Protein AF-A0A961AKY0-F1 (afdb_monomer_lite)

Structure (mmCIF, N/CA/C/O backbone):
data_AF-A0A961AKY0-F1
#
_entry.id   AF-A0A961AKY0-F1
#
loop_
_atom_site.group_PDB
_atom_site.id
_atom_site.type_symbol
_atom_site.label_atom_id
_atom_site.label_alt_id
_atom_site.label_comp_id
_atom_site.label_asym_id
_atom_site.label_entity_id
_atom_site.label_seq_id
_atom_site.pdbx_PDB_ins_code
_atom_site.Cartn_x
_atom_site.Cartn_y
_atom_site.Cartn_z
_atom_site.occupancy
_atom_site.B_iso_or_equiv
_atom_site.auth_seq_id
_atom_site.auth_comp_id
_atom_site.auth_asym_id
_atom_site.auth_atom_id
_atom_site.pdbx_PDB_model_num
ATOM 1 N N . MET A 1 1 ? -3.900 -14.232 -7.580 1.00 40.88 1 MET A N 1
ATOM 2 C CA . MET A 1 1 ? -2.605 -14.615 -6.979 1.00 40.88 1 MET A CA 1
ATOM 3 C C . MET A 1 1 ? -2.708 -14.449 -5.475 1.00 40.88 1 MET A C 1
ATOM 5 O O . MET A 1 1 ? -3.099 -13.383 -5.027 1.00 40.88 1 MET A O 1
ATOM 9 N N . SER A 1 2 ? -2.444 -15.502 -4.705 1.00 33.69 2 SER A N 1
ATOM 10 C CA . SER A 1 2 ? -2.341 -15.431 -3.243 1.00 33.69 2 SER A CA 1
ATOM 11 C C . SER A 1 2 ? -0.897 -15.754 -2.894 1.00 33.69 2 SER A C 1
ATOM 13 O O . SER A 1 2 ? -0.518 -16.920 -2.935 1.00 33.69 2 SER A O 1
ATOM 15 N N . PHE A 1 3 ? -0.094 -14.743 -2.574 1.00 40.88 3 PHE A N 1
ATOM 16 C CA . PHE A 1 3 ? 1.253 -14.949 -2.049 1.00 40.88 3 PHE A CA 1
ATOM 17 C C . PHE A 1 3 ? 1.109 -15.425 -0.592 1.00 40.88 3 PHE A C 1
ATOM 19 O O . PHE A 1 3 ? 0.800 -14.634 0.296 1.00 40.88 3 PHE A O 1
ATOM 26 N N . SER A 1 4 ? 1.184 -16.739 -0.341 1.00 35.56 4 SER A N 1
ATOM 27 C CA . SER A 1 4 ? 1.001 -17.291 1.009 1.00 35.56 4 SER A CA 1
ATOM 28 C C . SER A 1 4 ? 2.303 -17.324 1.812 1.00 35.56 4 SER A C 1
ATOM 30 O O . SER A 1 4 ? 3.326 -17.782 1.317 1.00 35.56 4 SER A O 1
ATOM 32 N N . LYS A 1 5 ? 2.188 -16.882 3.071 1.00 42.69 5 LYS A N 1
ATOM 33 C CA . LYS A 1 5 ? 2.998 -17.142 4.279 1.00 42.69 5 LYS A CA 1
ATOM 34 C C . LYS A 1 5 ? 4.361 -17.833 4.099 1.00 42.69 5 LYS A C 1
ATOM 36 O O . LYS A 1 5 ? 4.423 -19.047 3.988 1.00 42.69 5 LYS A O 1
ATOM 41 N N . SER A 1 6 ? 5.433 -17.051 4.252 1.00 41.69 6 SER A N 1
ATOM 42 C CA . SER A 1 6 ? 6.365 -17.108 5.402 1.00 41.69 6 SER A CA 1
ATOM 43 C C . SER A 1 6 ? 7.638 -16.307 5.092 1.00 41.69 6 SER A C 1
ATOM 45 O O . SER A 1 6 ? 8.244 -16.476 4.034 1.00 41.69 6 SER A O 1
ATOM 47 N N . GLY A 1 7 ? 8.039 -15.407 5.995 1.00 38.47 7 GLY A N 1
ATOM 48 C CA . GLY A 1 7 ? 9.426 -14.932 6.089 1.00 38.47 7 GLY A CA 1
ATOM 49 C C . GLY A 1 7 ? 9.777 -13.534 5.566 1.00 38.47 7 GLY A C 1
ATOM 50 O O . GLY A 1 7 ? 10.957 -13.219 5.570 1.00 38.47 7 GLY A O 1
ATOM 51 N N . VAL A 1 8 ? 8.834 -12.679 5.133 1.00 47.38 8 VAL A N 1
ATOM 52 C CA . VAL A 1 8 ? 9.185 -11.239 5.078 1.00 47.38 8 VAL A CA 1
ATOM 53 C C . VAL A 1 8 ? 9.103 -10.736 6.513 1.00 47.38 8 VAL A C 1
ATOM 55 O O . VAL A 1 8 ? 8.087 -10.981 7.165 1.00 47.38 8 VAL A O 1
ATOM 58 N N . ALA A 1 9 ? 10.159 -10.100 7.025 1.00 45.56 9 ALA A N 1
ATOM 59 C CA . ALA A 1 9 ? 10.096 -9.411 8.308 1.00 45.56 9 ALA A CA 1
ATOM 60 C C . ALA A 1 9 ? 8.884 -8.470 8.274 1.00 45.56 9 ALA A C 1
ATOM 62 O O . ALA A 1 9 ? 8.819 -7.571 7.436 1.00 45.56 9 ALA A O 1
ATOM 63 N N . VAL A 1 10 ? 7.884 -8.737 9.115 1.00 53.16 10 VAL A N 1
ATOM 64 C CA . VAL A 1 10 ? 6.651 -7.950 9.146 1.00 53.16 10 VAL A CA 1
ATOM 65 C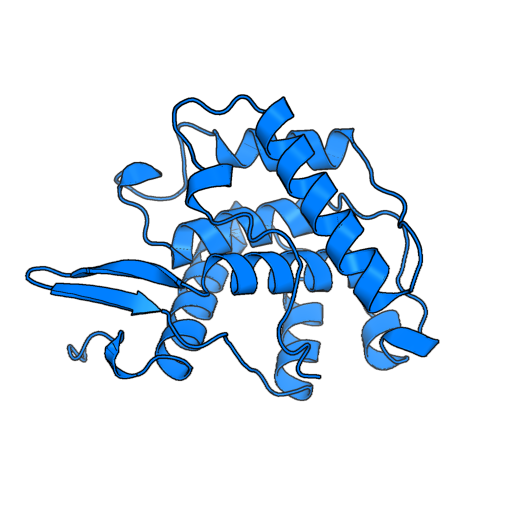 C . VAL A 1 10 ? 7.016 -6.574 9.686 1.00 53.16 10 VAL A C 1
ATOM 67 O O . VAL A 1 10 ? 7.126 -6.372 10.894 1.00 53.16 10 VAL A O 1
ATOM 70 N N . VAL A 1 11 ? 7.235 -5.617 8.790 1.00 58.97 11 VAL A N 1
ATOM 71 C CA . VAL A 1 11 ? 7.277 -4.205 9.158 1.00 58.97 11 VAL A CA 1
ATOM 72 C C . VAL A 1 11 ? 5.828 -3.805 9.431 1.00 58.97 11 VAL A C 1
ATOM 74 O O . VAL A 1 11 ? 5.092 -3.441 8.522 1.00 58.97 11 VAL A O 1
ATOM 77 N N . GLY A 1 12 ? 5.365 -3.960 10.673 1.00 62.62 12 GLY A N 1
ATOM 78 C CA . GLY A 1 12 ? 4.022 -3.519 11.065 1.00 62.62 12 GLY A CA 1
ATOM 79 C C . GLY A 1 12 ? 3.895 -1.990 11.011 1.00 62.62 12 GLY A C 1
ATOM 80 O O . GLY A 1 12 ? 4.898 -1.284 11.112 1.00 62.62 12 GLY A O 1
ATOM 81 N N . PHE A 1 13 ? 2.674 -1.442 10.926 1.00 60.94 13 PHE A N 1
ATOM 82 C CA . PHE A 1 13 ? 2.471 0.024 10.930 1.00 60.94 13 PHE A CA 1
ATOM 83 C C . PHE A 1 13 ? 3.089 0.726 12.142 1.00 60.94 13 PHE A C 1
ATOM 85 O O . PHE A 1 13 ? 3.523 1.870 12.028 1.00 60.94 13 PHE A O 1
ATOM 92 N N . ASN A 1 14 ? 3.171 0.034 13.280 1.00 59.16 14 ASN A N 1
ATOM 93 C CA . ASN A 1 14 ? 3.816 0.547 14.489 1.00 59.16 14 ASN A CA 1
ATOM 94 C C . ASN A 1 14 ? 5.307 0.855 14.278 1.00 59.16 14 ASN A C 1
ATOM 96 O O . ASN A 1 14 ? 5.866 1.655 15.015 1.00 59.16 14 ASN A O 1
ATOM 100 N N . VAL A 1 15 ? 5.942 0.249 13.271 1.00 62.50 15 VAL A N 1
ATOM 101 C CA . VAL A 1 15 ? 7.335 0.512 12.897 1.00 62.50 15 VAL A CA 1
ATOM 102 C C . VAL A 1 15 ? 7.452 1.765 12.021 1.00 62.50 15 VAL A C 1
ATOM 104 O O . VAL A 1 15 ? 8.418 2.504 12.164 1.00 62.50 15 VAL A O 1
ATOM 107 N N . LEU A 1 16 ? 6.471 2.033 11.149 1.00 69.19 16 LEU A N 1
ATOM 108 C CA . LEU A 1 16 ? 6.499 3.172 10.217 1.00 69.19 16 LEU A CA 1
ATOM 109 C C . LEU A 1 16 ? 5.992 4.486 10.828 1.00 69.19 16 LEU A C 1
ATOM 111 O O . LEU A 1 16 ? 6.463 5.560 10.461 1.00 69.19 16 LEU A O 1
ATOM 115 N N . TYR A 1 17 ? 5.040 4.406 11.757 1.00 72.94 17 TYR A N 1
ATOM 116 C CA . TYR A 1 17 ? 4.427 5.563 12.421 1.00 72.94 17 TYR A CA 1
ATOM 117 C C . TYR A 1 17 ? 4.882 5.717 13.880 1.00 72.94 17 TYR A C 1
ATOM 119 O O . TYR A 1 17 ? 4.155 6.268 14.703 1.00 72.94 17 TYR A O 1
ATOM 127 N N . ASN A 1 18 ? 6.063 5.201 14.227 1.00 68.38 18 ASN A N 1
ATOM 128 C CA . ASN A 1 18 ? 6.615 5.369 15.568 1.00 68.38 18 ASN A CA 1
ATOM 129 C C . ASN A 1 18 ? 6.984 6.843 15.808 1.00 68.38 18 ASN A C 1
ATOM 131 O O . ASN A 1 18 ? 7.771 7.410 15.050 1.00 68.38 18 ASN A O 1
ATOM 135 N N . SER A 1 19 ? 6.477 7.433 16.892 1.00 58.75 19 SER A N 1
ATOM 136 C CA . SER A 1 19 ? 6.736 8.820 17.306 1.00 58.75 19 SER A CA 1
ATOM 137 C C . SER A 1 19 ? 8.213 9.129 17.598 1.00 58.75 19 SER A C 1
ATOM 139 O O . SER A 1 19 ? 8.594 10.296 17.620 1.00 58.75 19 SER A O 1
ATOM 141 N N . GLY A 1 20 ? 9.056 8.105 17.784 1.00 60.19 20 GLY A N 1
ATOM 142 C CA . GLY A 1 20 ? 10.514 8.239 17.921 1.00 60.19 20 GLY A CA 1
ATOM 143 C C . GLY A 1 20 ? 11.332 7.876 16.673 1.00 60.19 20 GLY A C 1
ATOM 144 O O . GLY A 1 20 ? 12.562 7.910 16.728 1.00 60.19 20 GLY A O 1
ATOM 145 N N . GLY A 1 21 ? 10.696 7.478 15.567 1.00 65.12 21 GLY A N 1
ATOM 146 C CA . GLY A 1 21 ? 11.400 7.108 14.337 1.00 65.12 21 GLY A CA 1
ATOM 147 C C . GLY A 1 21 ? 11.907 8.338 13.584 1.00 65.12 21 GLY A C 1
ATOM 148 O O . GLY A 1 21 ? 11.180 9.314 13.439 1.00 65.12 21 GLY A O 1
ATOM 149 N N . ASN A 1 22 ? 13.130 8.301 13.048 1.00 82.31 22 ASN A N 1
ATOM 150 C CA . ASN A 1 22 ? 13.594 9.317 12.097 1.00 82.31 22 ASN A CA 1
ATOM 151 C C . ASN A 1 22 ? 13.298 8.882 10.648 1.00 82.31 22 ASN A C 1
ATOM 153 O O . ASN A 1 22 ? 13.115 7.694 10.366 1.00 82.31 22 ASN A O 1
ATOM 157 N N . VAL A 1 23 ? 13.244 9.849 9.728 1.00 89.00 23 VAL A N 1
ATOM 158 C CA . VAL A 1 23 ? 12.933 9.616 8.305 1.00 89.00 23 VAL A CA 1
ATOM 159 C C . VAL A 1 23 ? 13.806 8.509 7.702 1.00 89.00 23 VAL A C 1
ATOM 161 O O . VAL A 1 23 ? 13.307 7.659 6.969 1.00 89.00 23 VAL A O 1
ATOM 164 N N . TYR A 1 24 ? 15.092 8.464 8.057 1.00 89.25 24 TYR A N 1
ATOM 165 C CA . TYR A 1 24 ? 16.038 7.471 7.546 1.00 89.25 24 TYR A CA 1
ATOM 166 C C . TYR A 1 24 ? 15.718 6.045 8.001 1.00 89.25 24 TYR A C 1
ATOM 168 O O . TYR A 1 24 ? 15.814 5.116 7.202 1.00 89.25 24 TYR A O 1
ATOM 176 N N . GLN A 1 25 ? 15.286 5.858 9.250 1.00 87.75 25 GLN A N 1
ATOM 177 C CA . GLN A 1 25 ? 14.862 4.554 9.755 1.00 87.75 25 GLN A CA 1
ATOM 178 C C . GLN A 1 25 ? 13.606 4.073 9.025 1.00 87.75 25 GLN A C 1
ATOM 180 O O . GLN A 1 25 ? 13.530 2.909 8.634 1.00 87.75 25 GLN A O 1
ATOM 185 N N . ASN A 1 26 ? 12.644 4.969 8.793 1.00 88.44 26 ASN A N 1
ATOM 186 C CA . ASN A 1 26 ? 11.449 4.653 8.016 1.00 88.44 26 ASN A CA 1
ATOM 187 C C . ASN A 1 26 ? 11.807 4.277 6.573 1.00 88.44 26 ASN A C 1
ATOM 189 O O . ASN A 1 26 ? 11.367 3.232 6.099 1.00 88.44 26 ASN A O 1
ATOM 193 N N . ALA A 1 27 ? 12.651 5.064 5.902 1.00 92.00 27 ALA A N 1
ATOM 194 C CA . ALA A 1 27 ? 13.120 4.755 4.553 1.00 92.00 27 ALA A CA 1
ATOM 195 C C . ALA A 1 27 ? 13.841 3.395 4.499 1.00 92.00 27 ALA A C 1
ATOM 197 O O . ALA A 1 27 ? 13.539 2.577 3.633 1.00 92.00 27 ALA A O 1
ATOM 198 N N . ALA A 1 28 ? 14.719 3.102 5.464 1.00 90.31 28 ALA A N 1
ATOM 199 C CA . ALA A 1 28 ? 15.410 1.816 5.558 1.00 90.31 28 ALA A CA 1
ATOM 200 C C . ALA A 1 28 ? 14.435 0.643 5.750 1.00 90.31 28 ALA A C 1
ATOM 202 O O . ALA A 1 28 ? 14.544 -0.368 5.058 1.00 90.31 28 ALA A O 1
ATOM 203 N N . ASN A 1 29 ? 13.443 0.783 6.634 1.00 89.94 29 ASN A N 1
ATOM 204 C CA . ASN A 1 29 ? 12.418 -0.242 6.849 1.00 89.94 29 ASN A CA 1
ATOM 205 C C . ASN A 1 29 ? 11.607 -0.505 5.573 1.00 89.94 29 ASN A C 1
ATOM 207 O O . ASN A 1 29 ? 11.319 -1.659 5.248 1.00 89.94 29 ASN A O 1
ATOM 211 N N . ILE A 1 30 ? 11.274 0.553 4.825 1.00 92.94 30 ILE A N 1
ATOM 212 C CA . ILE A 1 30 ? 10.566 0.411 3.552 1.00 92.94 30 ILE A CA 1
ATOM 213 C C . ILE A 1 30 ? 11.464 -0.280 2.514 1.00 92.94 30 ILE A C 1
ATOM 215 O O . ILE A 1 30 ? 11.007 -1.206 1.848 1.00 92.94 30 ILE A O 1
ATOM 219 N N . ALA A 1 31 ? 12.746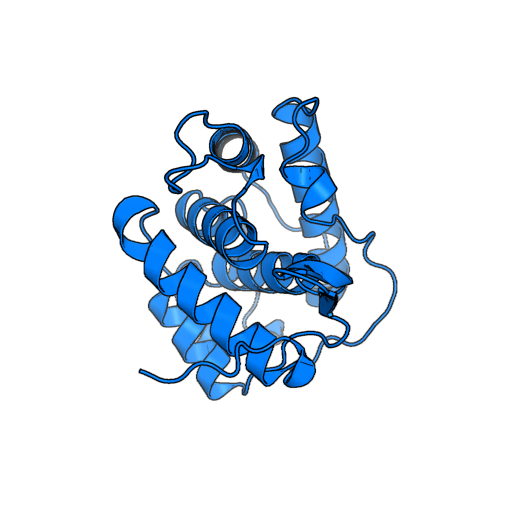 0.087 2.414 1.00 93.00 31 ALA A N 1
ATOM 220 C CA . ALA A 1 31 ? 13.700 -0.560 1.507 1.00 93.00 31 ALA A CA 1
ATOM 221 C C . ALA A 1 31 ? 13.883 -2.058 1.810 1.00 93.00 31 ALA A C 1
ATOM 223 O O . ALA A 1 31 ? 13.911 -2.875 0.890 1.00 93.00 31 ALA A O 1
ATOM 224 N N . VAL A 1 32 ? 13.959 -2.434 3.092 1.00 91.19 32 VAL A N 1
ATOM 225 C CA . VAL A 1 32 ? 14.032 -3.842 3.520 1.00 91.19 32 VAL A CA 1
ATOM 226 C C . VAL A 1 32 ? 12.797 -4.613 3.058 1.00 91.19 32 VAL A C 1
ATOM 228 O O . VAL A 1 32 ? 12.933 -5.713 2.522 1.00 91.19 32 VAL A O 1
ATOM 231 N N . TYR A 1 33 ? 11.604 -4.029 3.206 1.00 92.62 33 TYR A N 1
ATOM 232 C CA . TYR A 1 33 ? 10.375 -4.643 2.707 1.00 92.62 33 TYR A CA 1
ATOM 233 C C . TYR A 1 33 ? 10.393 -4.803 1.184 1.00 92.62 33 TYR A C 1
ATOM 235 O O . TYR A 1 33 ? 10.104 -5.890 0.685 1.00 92.62 33 TYR A O 1
ATOM 243 N N . ILE A 1 34 ? 10.753 -3.742 0.447 1.00 94.00 34 ILE A N 1
ATOM 244 C CA . ILE A 1 34 ? 10.832 -3.769 -1.020 1.00 94.00 34 ILE A CA 1
ATOM 245 C C . ILE A 1 34 ? 11.764 -4.895 -1.469 1.00 94.00 34 ILE A C 1
ATOM 247 O O . ILE A 1 34 ? 11.362 -5.717 -2.286 1.00 94.00 34 ILE A O 1
ATOM 251 N N . ASN A 1 35 ? 12.969 -4.986 -0.907 1.00 91.94 35 ASN A N 1
ATOM 252 C CA . ASN A 1 35 ? 13.927 -6.027 -1.278 1.00 91.94 35 ASN A CA 1
ATOM 253 C C . ASN A 1 35 ? 13.386 -7.434 -0.999 1.00 91.94 35 ASN A C 1
ATOM 255 O O . ASN A 1 35 ? 13.445 -8.296 -1.872 1.00 91.94 35 ASN A O 1
ATOM 259 N N . ALA A 1 36 ? 12.798 -7.655 0.179 1.00 91.19 36 ALA A N 1
ATOM 260 C CA . ALA A 1 36 ? 12.244 -8.955 0.544 1.00 91.19 36 ALA A CA 1
ATOM 261 C C . ALA A 1 36 ? 11.039 -9.357 -0.327 1.00 91.19 36 ALA A C 1
ATOM 263 O O . ALA A 1 36 ? 10.848 -10.539 -0.618 1.00 91.19 36 ALA A O 1
ATOM 264 N N . PHE A 1 37 ? 10.211 -8.396 -0.745 1.00 92.56 37 PHE A N 1
ATOM 265 C CA . PHE A 1 37 ? 9.096 -8.669 -1.650 1.00 92.56 37 PHE A CA 1
ATOM 266 C C . PHE A 1 37 ? 9.572 -8.876 -3.095 1.00 92.56 37 PHE A C 1
ATOM 268 O O . PHE A 1 37 ? 9.109 -9.800 -3.761 1.00 92.56 37 PHE A O 1
ATOM 275 N N . ALA A 1 38 ? 10.551 -8.094 -3.556 1.00 93.00 38 ALA A N 1
ATOM 276 C CA . ALA A 1 38 ? 11.173 -8.243 -4.870 1.00 93.00 38 ALA A CA 1
ATOM 277 C C . ALA A 1 38 ? 11.853 -9.607 -5.040 1.00 93.00 38 ALA A C 1
ATOM 279 O O . ALA A 1 38 ? 11.618 -10.286 -6.037 1.00 93.00 38 ALA A O 1
ATOM 280 N N . GLU A 1 39 ? 12.615 -10.061 -4.044 1.00 91.69 39 GLU A N 1
ATOM 281 C CA . GLU A 1 39 ? 13.249 -11.383 -4.059 1.00 91.69 39 GLU A CA 1
ATOM 282 C C . GLU A 1 39 ? 12.213 -12.504 -4.231 1.00 91.69 39 GLU A C 1
ATOM 284 O O . GLU A 1 39 ? 12.420 -13.439 -5.000 1.00 91.69 39 GLU A O 1
ATOM 289 N N . LYS A 1 40 ? 11.046 -12.378 -3.591 1.00 90.56 40 LYS A N 1
ATOM 290 C CA . LYS A 1 40 ? 9.952 -13.351 -3.724 1.00 90.56 40 LYS A CA 1
ATOM 291 C C . LYS A 1 40 ? 9.217 -13.265 -5.055 1.00 90.56 40 LYS A C 1
ATOM 293 O O . LYS A 1 40 ? 8.720 -14.282 -5.534 1.00 90.56 40 LYS A O 1
ATOM 298 N N . LEU A 1 41 ? 9.086 -12.062 -5.607 1.00 90.88 41 LEU A N 1
ATOM 299 C CA . LEU A 1 41 ? 8.287 -11.816 -6.801 1.00 90.88 41 LEU A CA 1
ATOM 300 C C . LEU A 1 41 ? 9.071 -12.079 -8.090 1.00 90.88 41 LEU A C 1
ATOM 302 O O . LEU A 1 41 ? 8.551 -12.727 -8.994 1.00 90.88 41 LEU A O 1
ATOM 306 N N . VAL A 1 42 ? 10.303 -11.571 -8.178 1.00 92.31 42 VAL A N 1
ATOM 307 C CA . VAL A 1 42 ? 11.130 -11.609 -9.397 1.00 92.31 42 VAL A CA 1
ATOM 308 C C . VAL A 1 42 ? 12.462 -12.342 -9.216 1.00 92.31 42 VAL A C 1
ATOM 310 O O . VAL A 1 42 ? 13.155 -12.571 -10.202 1.00 92.31 42 VAL A O 1
ATOM 313 N N . GLY A 1 43 ? 12.829 -12.741 -7.993 1.00 91.31 43 GLY A N 1
ATOM 314 C CA . GLY A 1 43 ? 14.072 -13.480 -7.737 1.00 91.31 43 GLY A CA 1
ATOM 315 C C . GLY A 1 43 ? 15.343 -12.627 -7.772 1.00 91.31 43 GLY A C 1
ATOM 316 O O . GLY A 1 43 ? 16.444 -13.171 -7.753 1.00 91.31 43 GLY A O 1
ATOM 317 N N . SER A 1 44 ? 15.216 -11.301 -7.833 1.00 88.94 44 SER A N 1
ATOM 318 C CA . SER A 1 44 ? 16.345 -10.371 -7.863 1.00 88.94 44 SER A CA 1
ATOM 319 C C . SER A 1 44 ? 15.997 -9.041 -7.187 1.00 88.94 44 SER A C 1
ATOM 321 O O . SER A 1 44 ? 14.820 -8.678 -7.116 1.00 88.94 44 SER A O 1
ATOM 323 N N . PRO A 1 45 ? 17.001 -8.270 -6.731 1.00 88.38 45 PRO A N 1
ATOM 324 C CA . PRO A 1 45 ? 16.786 -6.890 -6.311 1.00 88.38 45 PRO A CA 1
ATOM 325 C C . PRO A 1 45 ? 16.193 -6.045 -7.444 1.00 88.38 45 PRO A C 1
ATOM 327 O O . PRO A 1 45 ? 16.470 -6.285 -8.621 1.00 88.38 45 PRO A O 1
ATOM 330 N N . ILE A 1 46 ? 15.408 -5.036 -7.075 1.00 93.19 46 ILE A N 1
ATOM 331 C CA . ILE A 1 46 ? 14.866 -4.031 -7.998 1.00 93.19 46 ILE A CA 1
ATOM 332 C C . ILE A 1 46 ? 15.526 -2.679 -7.742 1.00 93.19 46 ILE A C 1
ATOM 334 O O . ILE A 1 46 ? 15.997 -2.402 -6.638 1.00 93.19 46 ILE A O 1
ATOM 338 N N . GLN A 1 47 ? 15.552 -1.822 -8.758 1.00 95.44 47 GLN A N 1
ATOM 339 C CA . GLN A 1 47 ? 16.095 -0.478 -8.627 1.00 95.44 47 GLN A CA 1
ATOM 340 C C . GLN A 1 47 ? 15.101 0.436 -7.901 1.00 95.44 47 GLN A C 1
ATOM 342 O O . GLN A 1 47 ? 13.927 0.526 -8.277 1.00 95.44 47 GLN A O 1
ATOM 347 N N . ILE A 1 48 ? 15.602 1.135 -6.883 1.00 96.12 48 ILE A N 1
ATOM 348 C CA . ILE A 1 48 ? 14.838 2.049 -6.033 1.00 96.12 48 ILE A CA 1
ATOM 349 C C . ILE A 1 48 ? 15.403 3.467 -6.173 1.00 96.12 48 ILE A C 1
ATOM 351 O O . ILE A 1 48 ? 16.620 3.653 -6.192 1.00 96.12 48 ILE A O 1
ATOM 355 N N . ASP A 1 49 ? 14.518 4.456 -6.236 1.00 97.44 49 ASP A N 1
ATOM 356 C CA . ASP A 1 49 ? 14.817 5.874 -6.058 1.00 97.44 49 ASP A CA 1
ATOM 357 C C . ASP A 1 49 ? 14.821 6.202 -4.555 1.00 97.44 49 ASP A C 1
ATOM 359 O O . ASP A 1 49 ? 13.784 6.182 -3.883 1.00 97.44 49 ASP A O 1
ATOM 363 N N . LEU A 1 50 ? 16.009 6.472 -4.009 1.00 95.06 50 LEU A N 1
ATOM 364 C CA . LEU A 1 50 ? 16.189 6.764 -2.586 1.00 95.06 50 LEU A CA 1
ATOM 365 C C . LEU A 1 50 ? 15.620 8.130 -2.182 1.00 95.06 50 LEU A C 1
ATOM 367 O O . LEU A 1 50 ? 15.174 8.280 -1.039 1.00 95.06 50 LEU A O 1
ATOM 371 N N . ASP A 1 51 ? 15.587 9.101 -3.093 1.00 96.62 51 ASP A N 1
ATOM 372 C CA . ASP A 1 51 ? 15.028 10.425 -2.820 1.00 96.62 51 ASP A CA 1
ATOM 373 C C . ASP A 1 51 ? 13.504 10.330 -2.745 1.00 96.62 51 ASP A C 1
ATOM 375 O O . ASP A 1 51 ? 12.892 10.826 -1.794 1.00 96.62 51 ASP A O 1
ATOM 379 N N . ALA A 1 52 ? 12.883 9.611 -3.684 1.00 97.12 52 ALA A N 1
ATOM 380 C CA . ALA A 1 52 ? 11.458 9.296 -3.631 1.00 97.12 52 ALA A CA 1
ATOM 381 C C . ALA A 1 52 ? 11.099 8.506 -2.364 1.00 97.12 52 ALA A C 1
ATOM 383 O O . ALA A 1 52 ? 10.111 8.813 -1.697 1.00 97.12 52 ALA A O 1
ATOM 384 N N . LEU A 1 53 ? 11.915 7.521 -1.979 1.00 95.00 53 LEU A N 1
ATOM 385 C CA . LEU A 1 53 ? 11.691 6.744 -0.759 1.00 95.00 53 LEU A CA 1
ATOM 386 C C . LEU A 1 53 ? 11.777 7.610 0.508 1.00 95.00 53 LEU A C 1
ATOM 388 O O . LEU A 1 53 ? 10.976 7.455 1.432 1.00 95.00 53 LEU A O 1
ATOM 392 N N . THR A 1 54 ? 12.719 8.552 0.535 1.00 93.81 54 THR A N 1
ATOM 393 C CA . THR A 1 54 ? 12.875 9.524 1.624 1.00 93.81 54 THR A CA 1
ATOM 394 C C . THR A 1 54 ? 11.682 10.479 1.689 1.00 93.81 54 THR A C 1
ATOM 396 O O . THR A 1 54 ? 11.222 10.808 2.785 1.00 93.81 54 THR A O 1
ATOM 399 N N . GLN A 1 55 ? 11.119 10.875 0.542 1.00 94.25 55 GLN A N 1
ATOM 400 C CA . GLN A 1 55 ? 9.878 11.654 0.491 1.00 94.25 55 GLN A CA 1
ATOM 401 C C . GLN A 1 55 ? 8.694 10.871 1.065 1.00 94.25 55 GLN A C 1
ATOM 403 O O . GLN A 1 55 ? 7.970 11.414 1.902 1.00 94.25 55 GLN A O 1
ATOM 408 N N . VAL A 1 56 ? 8.541 9.589 0.703 1.00 94.75 56 VAL A N 1
ATOM 409 C CA . VAL A 1 56 ? 7.522 8.713 1.309 1.00 94.75 56 VAL A CA 1
ATOM 410 C C . VAL A 1 56 ? 7.699 8.688 2.821 1.00 94.75 56 VAL A C 1
ATOM 412 O O . VAL A 1 56 ? 6.757 8.986 3.546 1.00 94.75 56 VAL A O 1
ATOM 415 N N . ALA A 1 57 ? 8.907 8.393 3.307 1.00 92.62 57 ALA A N 1
ATOM 416 C CA . ALA A 1 57 ? 9.195 8.313 4.736 1.00 92.62 57 ALA A CA 1
ATOM 417 C C . ALA A 1 57 ? 8.923 9.633 5.479 1.00 92.62 57 ALA A C 1
ATOM 419 O O . ALA A 1 57 ? 8.383 9.608 6.586 1.00 92.62 57 ALA A O 1
ATOM 420 N N . SER A 1 58 ? 9.244 10.771 4.859 1.00 89.94 58 SER A N 1
ATOM 421 C CA . SER A 1 58 ? 8.975 12.108 5.403 1.00 89.94 58 SER A CA 1
ATOM 422 C C . SER A 1 58 ? 7.474 12.377 5.519 1.00 89.94 58 SER A C 1
ATOM 424 O O . SER A 1 58 ? 7.016 12.896 6.535 1.00 89.94 58 SER A O 1
ATOM 426 N N . ALA A 1 59 ? 6.688 11.961 4.524 1.00 89.00 59 ALA A N 1
ATOM 427 C CA . ALA A 1 59 ? 5.237 12.115 4.536 1.00 89.00 59 ALA A CA 1
ATOM 428 C C . ALA A 1 59 ? 4.544 11.310 5.653 1.00 89.00 59 ALA A C 1
ATOM 430 O O . ALA A 1 59 ? 3.465 11.681 6.112 1.00 89.00 59 ALA A O 1
ATOM 431 N N . LEU A 1 60 ? 5.160 10.226 6.140 1.00 86.12 60 LEU A N 1
ATOM 432 C CA . LEU A 1 60 ? 4.621 9.456 7.272 1.00 86.12 60 LEU A CA 1
ATOM 433 C C . LEU A 1 60 ? 4.821 10.162 8.624 1.00 86.12 60 LEU A C 1
ATOM 435 O O . LEU A 1 60 ? 4.156 9.796 9.590 1.00 86.12 60 LEU A O 1
ATOM 439 N N . GLN A 1 61 ? 5.716 11.153 8.692 1.00 80.12 61 GLN A N 1
ATOM 440 C CA . GLN A 1 61 ? 6.056 11.904 9.910 1.00 80.12 61 GLN A CA 1
ATOM 441 C C . GLN A 1 61 ? 5.418 13.297 9.961 1.00 80.12 61 GLN A C 1
ATOM 443 O O . GLN A 1 61 ? 5.692 14.076 10.873 1.00 80.12 61 GLN A O 1
ATOM 448 N N . GLN A 1 62 ? 4.589 13.629 8.974 1.00 72.38 62 GLN A N 1
ATOM 449 C CA . GLN A 1 62 ? 3.963 14.936 8.873 1.00 72.38 62 GLN A CA 1
ATOM 450 C C . GLN A 1 62 ? 3.036 15.214 10.074 1.00 72.38 62 GLN A C 1
ATOM 452 O O . GLN A 1 62 ? 2.184 14.377 10.397 1.00 72.38 62 GLN A O 1
ATOM 457 N N . PRO A 1 63 ? 3.174 16.379 10.744 1.00 66.44 63 PRO A N 1
ATOM 458 C CA . PRO A 1 63 ? 2.321 16.746 11.877 1.00 66.44 63 PRO A CA 1
ATOM 459 C C . PRO A 1 63 ? 0.855 16.937 11.456 1.00 66.44 63 PRO A C 1
ATOM 461 O O . PRO A 1 63 ? -0.048 16.808 12.279 1.00 66.44 63 PRO A O 1
ATOM 464 N N . ASP A 1 64 ? 0.617 17.203 10.173 1.00 71.19 64 ASP A N 1
ATOM 465 C CA . ASP A 1 64 ? -0.677 17.393 9.526 1.00 71.19 64 ASP A CA 1
ATOM 466 C C . ASP A 1 64 ? -1.224 16.106 8.889 1.00 71.19 64 ASP A C 1
ATOM 468 O O . ASP A 1 64 ? -1.900 16.153 7.859 1.00 71.19 64 ASP A O 1
ATOM 472 N N . PHE A 1 65 ? -0.974 14.945 9.514 1.00 81.69 65 PHE A N 1
ATOM 473 C CA . PHE A 1 65 ? -1.610 13.687 9.114 1.00 81.69 65 PHE A CA 1
ATOM 474 C C . PHE A 1 65 ? -3.112 13.927 8.859 1.00 81.69 65 PHE A C 1
ATOM 476 O O . PHE A 1 65 ? -3.756 14.547 9.709 1.00 81.69 65 PHE A O 1
ATOM 483 N N . PRO A 1 66 ? -3.691 13.450 7.735 1.00 79.25 66 PRO A N 1
ATOM 484 C CA . PRO A 1 66 ? -5.032 13.830 7.267 1.00 79.25 66 PRO A CA 1
ATOM 485 C C . PRO A 1 66 ? -6.174 13.196 8.091 1.00 79.25 66 PRO A C 1
ATOM 487 O O . PRO A 1 66 ? -7.085 12.541 7.581 1.00 79.25 66 PRO A O 1
ATOM 490 N N . HIS A 1 67 ? -6.136 13.393 9.404 1.00 79.00 67 HIS A N 1
ATOM 491 C CA . HIS A 1 67 ? -7.086 12.948 10.402 1.00 79.00 67 HIS A CA 1
ATOM 492 C C . HIS A 1 67 ? -7.172 14.003 11.504 1.00 79.00 67 HIS A C 1
ATOM 494 O O . HIS A 1 67 ? -6.148 14.466 11.994 1.00 79.00 67 HIS A O 1
ATOM 500 N N . ILE A 1 68 ? -8.391 14.353 11.924 1.00 77.06 68 ILE A N 1
ATOM 501 C CA . ILE A 1 68 ? -8.637 15.444 12.884 1.00 77.06 68 ILE A CA 1
ATOM 502 C C . ILE A 1 68 ? -7.897 15.266 14.220 1.00 77.06 68 ILE A C 1
ATOM 504 O O . ILE A 1 68 ? -7.531 16.243 14.860 1.00 77.06 68 ILE A O 1
ATOM 508 N N . ASP A 1 69 ? -7.637 14.019 14.610 1.00 77.50 69 ASP A N 1
ATOM 509 C CA . ASP A 1 69 ? -6.938 13.663 15.844 1.00 77.50 69 ASP A CA 1
ATOM 510 C C . ASP A 1 69 ? -5.459 13.276 15.642 1.00 77.50 69 ASP A C 1
ATOM 512 O O . ASP A 1 69 ? -4.838 12.701 16.539 1.00 77.50 69 ASP A O 1
ATOM 516 N N . GLY A 1 70 ? -4.905 13.522 14.453 1.00 82.25 70 GLY A N 1
ATOM 517 C CA . GLY A 1 70 ? -3.536 13.149 14.104 1.00 82.25 70 GLY A CA 1
ATOM 518 C C . GLY A 1 70 ? -3.320 11.642 13.924 1.00 82.25 70 GLY A C 1
ATOM 519 O O . GLY A 1 70 ? -4.261 10.840 13.900 1.00 82.25 70 GLY A O 1
ATOM 520 N N . VAL A 1 71 ? -2.047 11.264 13.766 1.00 84.69 71 VAL A N 1
ATOM 521 C CA . VAL A 1 71 ? -1.611 9.894 13.448 1.00 84.69 71 VAL A CA 1
ATOM 522 C C . VAL A 1 71 ? -1.868 8.901 14.583 1.00 84.69 71 VAL A C 1
ATOM 524 O O . VAL A 1 71 ? -2.263 7.764 14.321 1.00 84.69 71 VAL A O 1
ATOM 527 N N . ASP A 1 72 ? -1.714 9.310 15.842 1.00 82.44 72 ASP A N 1
ATOM 528 C CA . ASP A 1 72 ? -1.820 8.402 16.990 1.00 82.44 72 ASP A CA 1
ATOM 529 C C . ASP A 1 72 ? -3.229 7.828 17.140 1.00 82.44 72 ASP A C 1
ATOM 531 O O . ASP A 1 72 ? -3.390 6.639 17.420 1.00 82.44 72 ASP A O 1
ATOM 535 N N . LYS A 1 73 ? -4.252 8.643 16.860 1.00 84.25 73 LYS A N 1
ATOM 536 C CA . LYS A 1 73 ? -5.657 8.217 16.893 1.00 84.25 73 LYS A CA 1
ATOM 537 C C . LYS A 1 73 ? -6.195 7.769 15.532 1.00 84.25 73 LYS A C 1
ATOM 539 O O . LYS A 1 73 ? -7.366 7.404 15.425 1.00 84.25 73 LYS A O 1
ATOM 544 N N . ALA A 1 74 ? -5.385 7.813 14.475 1.00 88.94 74 ALA A N 1
ATOM 545 C CA . ALA A 1 74 ? -5.804 7.327 13.169 1.00 88.94 74 ALA A CA 1
ATOM 546 C C . ALA A 1 74 ? -5.947 5.798 13.188 1.00 88.94 74 ALA A C 1
ATOM 548 O O . ALA A 1 74 ? -5.081 5.081 13.695 1.00 88.94 74 ALA A O 1
ATOM 549 N N . SER A 1 75 ? -7.027 5.291 12.588 1.00 91.31 75 SER A N 1
ATOM 550 C CA . SER A 1 75 ? -7.221 3.848 12.435 1.00 91.31 75 SER A CA 1
ATOM 551 C C . SER A 1 75 ? -6.105 3.227 11.579 1.00 91.31 75 SER A C 1
ATOM 553 O O . SER A 1 75 ? -5.541 3.909 10.713 1.00 91.31 75 SER A O 1
ATOM 555 N N . PRO A 1 76 ? -5.813 1.922 11.744 1.00 93.12 76 PRO A N 1
ATOM 556 C CA . PRO A 1 76 ? -4.877 1.211 10.874 1.00 93.12 76 PRO A CA 1
ATOM 557 C C . PRO A 1 76 ? -5.195 1.371 9.381 1.00 93.12 76 PRO A C 1
ATOM 559 O O . PRO A 1 76 ? -4.280 1.483 8.576 1.00 93.12 76 PRO A O 1
ATOM 562 N N . PHE A 1 77 ? -6.476 1.480 9.008 1.00 94.81 77 PHE A N 1
ATOM 563 C CA . PHE A 1 77 ? -6.908 1.699 7.620 1.00 94.81 77 PHE A CA 1
ATOM 564 C C . PHE A 1 77 ? -6.449 3.045 7.059 1.00 94.81 77 PHE A C 1
ATOM 566 O O . PHE A 1 77 ? -5.980 3.120 5.927 1.00 94.81 77 PHE A O 1
ATOM 573 N N . LYS A 1 78 ? -6.532 4.111 7.864 1.00 94.19 78 LYS A N 1
ATOM 574 C CA . LYS A 1 78 ? -6.054 5.444 7.475 1.00 94.19 78 LYS A CA 1
ATOM 575 C C . LYS A 1 78 ? -4.532 5.467 7.373 1.00 94.19 78 LYS A C 1
ATOM 577 O O . LYS A 1 78 ? -3.994 6.045 6.437 1.00 94.19 78 LYS A O 1
ATOM 582 N N . L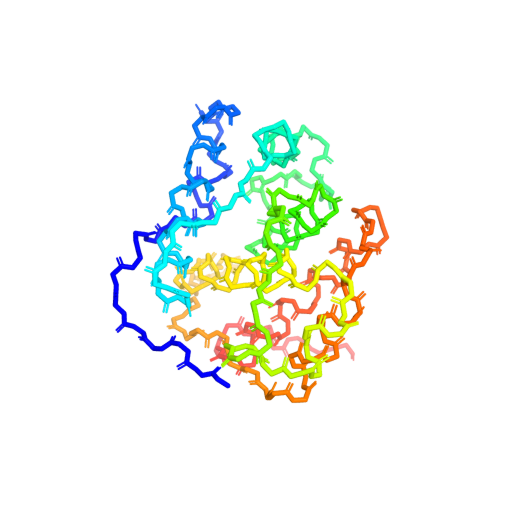YS A 1 79 ? -3.830 4.801 8.292 1.00 93.62 79 LYS A N 1
ATOM 583 C CA . LYS A 1 79 ? -2.367 4.634 8.224 1.00 93.62 79 LYS A CA 1
ATOM 584 C C . LYS A 1 79 ? -1.955 3.879 6.952 1.00 93.62 79 LYS A C 1
ATOM 586 O O . LYS A 1 79 ? -1.097 4.352 6.214 1.00 93.62 79 LYS A O 1
ATOM 591 N N . ALA A 1 80 ? -2.644 2.782 6.635 1.00 94.88 80 ALA A N 1
ATOM 592 C CA . ALA A 1 80 ? -2.457 2.022 5.399 1.00 94.88 80 ALA A CA 1
ATOM 593 C C . ALA A 1 80 ? -2.683 2.863 4.144 1.00 94.88 80 ALA A C 1
ATOM 595 O O . ALA A 1 80 ? -1.847 2.871 3.244 1.00 94.88 80 ALA A O 1
ATOM 596 N N . ALA A 1 81 ? -3.787 3.605 4.108 1.00 96.12 81 ALA A N 1
ATOM 597 C CA . ALA A 1 81 ? -4.134 4.474 2.996 1.00 96.12 81 ALA A CA 1
ATOM 598 C C . ALA A 1 81 ? -3.128 5.603 2.794 1.00 96.12 81 ALA A C 1
ATOM 600 O O . ALA A 1 81 ? -2.731 5.862 1.661 1.00 96.12 81 ALA A O 1
ATOM 601 N N . ASN A 1 82 ? -2.697 6.257 3.875 1.00 95.19 82 ASN A N 1
ATOM 602 C CA . ASN A 1 82 ? -1.711 7.325 3.788 1.00 95.19 82 ASN A CA 1
ATOM 603 C C . ASN A 1 82 ? -0.383 6.795 3.234 1.00 95.19 82 ASN A C 1
ATOM 605 O O . ASN A 1 82 ? 0.130 7.351 2.266 1.00 95.19 82 ASN A O 1
ATOM 609 N N . PHE A 1 83 ? 0.123 5.682 3.779 1.00 95.56 83 PHE A N 1
ATOM 610 C CA . PHE A 1 83 ? 1.313 5.022 3.243 1.00 95.56 83 PHE A CA 1
ATOM 611 C C . PHE A 1 83 ? 1.151 4.673 1.760 1.00 95.56 83 PHE A C 1
ATOM 613 O O . PHE A 1 83 ? 1.974 5.079 0.946 1.00 95.56 83 PHE A O 1
ATOM 620 N N . PHE A 1 84 ? 0.082 3.956 1.406 1.00 97.69 84 PHE A N 1
ATOM 621 C CA . PHE A 1 84 ? -0.156 3.483 0.045 1.00 97.69 84 PHE A CA 1
ATOM 622 C C . PHE A 1 84 ? -0.169 4.635 -0.959 1.00 97.69 84 PHE A C 1
ATOM 624 O O . PHE A 1 84 ? 0.548 4.595 -1.956 1.00 97.69 84 PHE A O 1
ATOM 631 N N . VAL A 1 85 ? -0.941 5.688 -0.685 1.00 97.75 85 VAL A N 1
ATOM 632 C CA . VAL A 1 85 ? -1.090 6.793 -1.632 1.00 97.75 85 VAL A CA 1
ATOM 633 C C . VAL A 1 85 ? 0.215 7.576 -1.791 1.00 97.75 85 VAL A C 1
ATOM 635 O O . VAL A 1 85 ? 0.583 7.894 -2.922 1.00 97.75 85 VAL A O 1
ATOM 638 N N . TRP A 1 86 ? 0.948 7.843 -0.705 1.00 97.44 86 TRP A N 1
ATOM 639 C CA . TRP A 1 86 ? 2.258 8.497 -0.798 1.00 97.44 86 TRP A CA 1
ATOM 640 C C . TRP A 1 86 ? 3.289 7.634 -1.517 1.00 97.44 86 TRP A C 1
ATOM 642 O O . TRP A 1 86 ? 3.984 8.134 -2.398 1.00 97.44 86 TRP A O 1
ATOM 652 N N . PHE A 1 87 ? 3.350 6.337 -1.205 1.00 97.94 87 PHE A N 1
ATOM 653 C CA . PHE A 1 87 ? 4.256 5.398 -1.861 1.00 97.94 87 PHE A CA 1
ATOM 654 C C . PHE A 1 87 ? 4.054 5.406 -3.376 1.00 97.94 87 PHE A C 1
ATOM 656 O O . PHE A 1 87 ? 4.998 5.585 -4.143 1.00 97.94 87 PHE A O 1
ATOM 663 N N . VAL A 1 88 ? 2.804 5.291 -3.819 1.00 98.38 88 VAL A N 1
ATOM 664 C CA . VAL A 1 88 ? 2.491 5.246 -5.246 1.00 98.38 88 VAL A CA 1
ATOM 665 C C . VAL A 1 88 ? 2.692 6.600 -5.933 1.00 98.38 88 VAL A C 1
ATOM 667 O O . VAL A 1 88 ? 3.160 6.637 -7.073 1.00 98.38 88 VAL A O 1
ATOM 670 N N . CYS A 1 89 ? 2.379 7.706 -5.251 1.00 98.00 89 CYS A N 1
ATOM 671 C CA . CYS A 1 89 ? 2.581 9.061 -5.765 1.00 98.00 89 CYS A CA 1
ATOM 672 C C . CYS A 1 89 ? 4.070 9.393 -5.959 1.00 98.00 89 CYS A C 1
ATOM 674 O O . CYS A 1 89 ? 4.430 9.987 -6.973 1.00 98.00 89 CYS A O 1
ATOM 676 N N . CYS A 1 90 ? 4.933 9.009 -5.012 1.00 97.81 90 CYS A N 1
ATOM 677 C CA . CYS A 1 90 ? 6.372 9.290 -5.065 1.00 97.81 90 CYS A CA 1
ATOM 678 C C . CYS A 1 90 ? 7.140 8.365 -6.018 1.00 97.81 90 CYS A C 1
ATOM 680 O O . CYS A 1 90 ? 8.216 8.738 -6.467 1.00 97.81 90 CYS A O 1
ATOM 682 N N . ARG A 1 91 ? 6.591 7.189 -6.353 1.00 98.06 91 ARG A N 1
ATOM 683 C CA . ARG A 1 91 ? 7.169 6.227 -7.312 1.00 98.06 91 ARG A CA 1
ATOM 684 C C . ARG A 1 91 ? 8.593 5.747 -6.969 1.00 98.06 91 ARG A C 1
ATOM 686 O O . ARG A 1 91 ? 9.470 5.793 -7.830 1.00 98.06 91 ARG A O 1
ATOM 693 N N . PRO A 1 92 ? 8.850 5.249 -5.746 1.00 97.81 92 PRO A N 1
ATOM 694 C CA . PRO A 1 92 ? 10.190 4.835 -5.341 1.00 97.81 92 PRO A CA 1
ATOM 695 C C . PRO A 1 92 ? 10.739 3.640 -6.129 1.00 97.81 92 PRO A C 1
ATOM 697 O O . PRO A 1 92 ? 11.943 3.433 -6.123 1.00 97.81 92 PRO A O 1
ATOM 700 N N . ILE A 1 93 ? 9.914 2.834 -6.799 1.00 97.75 93 ILE A N 1
ATOM 701 C CA . ILE A 1 93 ? 10.386 1.712 -7.618 1.00 97.75 93 ILE A CA 1
ATOM 702 C C . ILE A 1 93 ? 10.517 2.157 -9.072 1.00 97.75 93 ILE A C 1
ATOM 704 O O . ILE A 1 93 ? 9.517 2.436 -9.744 1.00 97.75 93 ILE A O 1
ATOM 708 N N . ILE A 1 94 ? 11.759 2.166 -9.557 1.00 96.19 94 ILE A N 1
ATOM 709 C CA . ILE A 1 94 ? 12.111 2.580 -10.920 1.00 96.19 94 ILE A CA 1
ATOM 710 C C . ILE A 1 94 ? 11.962 1.407 -11.892 1.00 96.19 94 ILE A C 1
ATOM 712 O O . ILE A 1 94 ? 11.487 1.584 -13.010 1.00 96.19 94 ILE A O 1
ATOM 716 N N . SER A 1 95 ? 12.356 0.201 -11.472 1.00 92.88 95 SER A N 1
ATOM 717 C CA . SER A 1 95 ? 12.291 -0.987 -12.325 1.00 92.88 95 SER A CA 1
ATOM 718 C C . SER A 1 95 ? 10.849 -1.410 -12.588 1.00 92.88 95 SER A C 1
ATOM 720 O O . SER A 1 95 ? 10.120 -1.756 -11.659 1.00 92.88 95 SER A O 1
ATOM 722 N N . GLU A 1 96 ? 10.457 -1.450 -13.859 1.00 92.94 96 GLU A N 1
ATOM 723 C CA . GLU A 1 96 ? 9.216 -2.107 -14.261 1.00 92.94 96 GLU A CA 1
ATOM 724 C C . GLU A 1 96 ? 9.289 -3.612 -13.997 1.00 92.94 96 GLU A C 1
ATOM 726 O O . GLU A 1 96 ? 10.350 -4.238 -14.098 1.00 92.94 96 GLU A O 1
ATOM 731 N N . LEU A 1 97 ? 8.142 -4.205 -13.669 1.00 94.69 97 LEU A N 1
ATOM 732 C CA . LEU A 1 97 ? 8.050 -5.645 -13.490 1.00 94.69 97 LEU A CA 1
ATOM 733 C C . LEU A 1 97 ? 7.832 -6.310 -14.853 1.00 94.69 97 LEU A C 1
ATOM 735 O O . LEU A 1 97 ? 6.962 -5.879 -15.614 1.00 94.69 97 LEU A O 1
ATOM 739 N N . PRO A 1 98 ? 8.575 -7.380 -15.177 1.00 93.69 98 PRO A N 1
ATOM 740 C CA . PRO A 1 98 ? 8.469 -8.018 -16.480 1.00 93.69 98 PRO A CA 1
ATOM 741 C C . PRO A 1 98 ? 7.098 -8.684 -16.666 1.00 93.69 98 PRO A C 1
ATOM 743 O O . PRO A 1 98 ? 6.578 -9.348 -15.764 1.00 93.69 98 PRO A O 1
ATOM 746 N N . ALA A 1 99 ? 6.540 -8.582 -17.877 1.00 95.25 99 ALA A N 1
ATOM 747 C CA . ALA A 1 99 ? 5.256 -9.196 -18.235 1.00 95.25 99 ALA A CA 1
ATOM 748 C C . ALA A 1 99 ? 5.224 -10.721 -18.016 1.00 95.25 99 ALA A C 1
ATOM 750 O O . ALA A 1 99 ? 4.161 -11.283 -17.768 1.00 95.25 99 ALA A O 1
ATOM 751 N N . SER A 1 100 ? 6.377 -11.399 -18.048 1.00 95.12 100 SER A N 1
ATOM 752 C CA . SER A 1 100 ? 6.491 -12.830 -17.734 1.00 95.12 100 SER A CA 1
ATOM 753 C C . SER A 1 100 ? 6.153 -13.177 -16.279 1.00 95.12 100 SER A C 1
ATOM 755 O O . SER A 1 100 ? 5.885 -14.338 -15.989 1.00 95.12 100 SER A O 1
ATOM 757 N N . ILE A 1 101 ? 6.175 -12.196 -15.370 1.00 93.62 101 ILE A N 1
ATOM 758 C CA . ILE A 1 101 ? 5.884 -12.376 -13.941 1.00 93.62 101 ILE A CA 1
ATOM 759 C C . ILE A 1 101 ? 4.467 -11.906 -13.604 1.00 93.62 101 ILE A C 1
ATOM 761 O O . ILE A 1 101 ? 3.734 -12.610 -12.910 1.00 93.62 101 ILE A O 1
ATOM 765 N N . ILE A 1 102 ? 4.069 -10.730 -14.099 1.00 93.56 102 ILE A N 1
ATOM 766 C CA . ILE A 1 102 ? 2.795 -10.088 -13.724 1.00 93.56 102 ILE A CA 1
ATOM 767 C C . ILE A 1 102 ? 1.691 -10.204 -14.785 1.00 93.56 102 ILE A C 1
ATOM 769 O O . ILE A 1 102 ? 0.553 -9.820 -14.526 1.00 93.56 102 ILE A O 1
ATOM 773 N N . GLY A 1 103 ? 2.005 -10.749 -15.961 1.00 94.50 103 GLY A N 1
ATOM 774 C CA . GLY A 1 103 ? 1.110 -10.779 -17.116 1.00 94.50 103 GLY A CA 1
ATOM 775 C C . GLY A 1 103 ? 1.144 -9.483 -17.932 1.00 94.50 103 GLY A C 1
ATOM 776 O O . GLY A 1 103 ? 1.520 -8.415 -17.447 1.00 94.50 103 GLY A O 1
ATOM 777 N N . THR A 1 104 ? 0.735 -9.579 -19.197 1.00 93.94 104 THR A N 1
ATOM 778 C CA . THR A 1 104 ? 0.703 -8.445 -20.137 1.00 93.94 104 THR A CA 1
ATOM 779 C C . THR A 1 104 ? -0.296 -7.368 -19.729 1.00 93.94 104 THR A C 1
ATOM 781 O O . THR A 1 104 ? -0.023 -6.188 -19.925 1.00 93.94 104 THR A O 1
ATOM 784 N N . ASP A 1 105 ? -1.418 -7.763 -19.122 1.00 94.38 105 ASP A N 1
ATOM 785 C CA . ASP A 1 105 ? -2.480 -6.834 -18.720 1.00 94.38 105 ASP A CA 1
ATOM 786 C C . ASP A 1 105 ? -1.983 -5.828 -17.679 1.00 94.38 105 ASP A C 1
ATOM 788 O O . ASP A 1 105 ? -2.249 -4.637 -17.792 1.00 94.38 105 ASP A O 1
ATOM 792 N N . LEU A 1 106 ? -1.239 -6.303 -16.673 1.00 95.75 106 LEU A N 1
ATOM 793 C CA . LEU A 1 106 ? -0.712 -5.447 -15.611 1.00 95.75 106 LEU A CA 1
ATOM 794 C C . LEU A 1 106 ? 0.520 -4.666 -16.067 1.00 95.75 106 LEU A C 1
ATOM 796 O O . LEU A 1 106 ? 0.670 -3.502 -15.705 1.00 95.75 106 LEU A O 1
ATOM 800 N N . ASN A 1 107 ? 1.385 -5.288 -16.874 1.00 95.56 107 ASN A N 1
ATOM 801 C CA . ASN A 1 107 ? 2.586 -4.637 -17.394 1.00 95.56 107 ASN A CA 1
ATOM 802 C C . ASN A 1 107 ? 2.251 -3.433 -18.294 1.00 95.56 107 ASN A C 1
ATOM 804 O O . ASN A 1 107 ? 2.986 -2.451 -18.281 1.00 95.56 107 ASN A O 1
ATOM 808 N N . GLY A 1 108 ? 1.115 -3.464 -19.002 1.00 95.19 108 GLY A N 1
ATOM 809 C CA . GLY A 1 108 ? 0.635 -2.336 -19.807 1.00 95.19 108 GLY A CA 1
ATOM 810 C C . GLY A 1 108 ? 0.161 -1.115 -19.006 1.00 95.19 108 GLY A C 1
ATOM 811 O O . GLY A 1 108 ? -0.064 -0.057 -19.594 1.00 95.19 108 GLY A O 1
ATOM 812 N N . ILE A 1 109 ? 0.007 -1.226 -17.682 1.00 97.31 109 ILE A N 1
ATOM 813 C CA . ILE A 1 109 ? -0.419 -0.117 -16.824 1.00 97.31 109 ILE A CA 1
ATOM 814 C C . ILE A 1 109 ? 0.820 0.648 -16.350 1.00 97.31 109 ILE A C 1
ATOM 816 O O . ILE A 1 109 ? 1.712 0.089 -15.714 1.00 97.31 109 ILE A O 1
ATOM 820 N N . GLY A 1 110 ? 0.879 1.953 -16.619 1.00 96.88 110 GLY A N 1
ATOM 821 C CA . GLY A 1 110 ? 1.968 2.794 -16.117 1.00 96.88 110 GLY A CA 1
ATOM 822 C C . GLY A 1 110 ? 2.028 2.789 -14.586 1.00 96.88 110 GLY A C 1
ATOM 823 O O . GLY A 1 110 ? 0.994 2.807 -13.925 1.00 96.88 110 GLY A O 1
ATOM 824 N N . ASN A 1 111 ? 3.236 2.793 -14.013 1.00 98.00 111 ASN A N 1
ATOM 825 C CA . ASN A 1 111 ? 3.456 2.814 -12.557 1.00 98.00 111 ASN A CA 1
ATOM 826 C C . ASN A 1 111 ? 2.897 1.589 -11.789 1.00 98.00 111 ASN A C 1
ATOM 828 O O . ASN A 1 111 ? 2.790 1.630 -10.559 1.00 98.00 111 ASN A O 1
ATOM 832 N N . HIS A 1 112 ? 2.554 0.493 -12.481 1.00 97.88 112 HIS A N 1
ATOM 833 C CA . HIS A 1 112 ? 1.985 -0.717 -11.876 1.00 97.88 112 HIS A CA 1
ATOM 834 C C . HIS A 1 112 ? 2.828 -1.258 -10.716 1.00 97.88 112 HIS A C 1
ATOM 836 O O . HIS A 1 112 ? 2.281 -1.679 -9.699 1.00 97.88 112 HIS A O 1
ATOM 842 N N . GLN A 1 113 ? 4.156 -1.210 -10.831 1.00 97.69 113 GLN A N 1
ATOM 843 C CA . GLN A 1 113 ? 5.091 -1.731 -9.840 1.00 97.69 113 GLN A CA 1
ATOM 844 C C . GLN A 1 113 ? 4.923 -1.044 -8.482 1.00 97.69 113 GLN A C 1
ATOM 846 O O . GLN A 1 113 ? 4.891 -1.713 -7.450 1.00 97.69 113 GLN A O 1
ATOM 851 N N . ASN A 1 114 ? 4.728 0.278 -8.468 1.00 98.44 114 ASN A N 1
ATOM 852 C CA . ASN A 1 114 ? 4.555 1.011 -7.219 1.00 98.44 114 ASN A CA 1
ATOM 853 C C . ASN A 1 114 ? 3.187 0.723 -6.599 1.00 98.44 114 ASN A C 1
ATOM 855 O O . ASN A 1 114 ? 3.094 0.610 -5.377 1.00 98.44 114 ASN A O 1
ATOM 859 N N . VAL A 1 115 ? 2.146 0.523 -7.416 1.00 98.50 115 VAL A N 1
ATOM 860 C CA . VAL A 1 115 ? 0.825 0.113 -6.916 1.00 98.50 115 VAL A CA 1
ATOM 861 C C . VAL A 1 115 ? 0.867 -1.295 -6.327 1.00 98.50 115 VAL A C 1
ATOM 863 O O . VAL A 1 115 ? 0.357 -1.513 -5.231 1.00 98.50 115 VAL A O 1
ATOM 866 N N . ILE A 1 116 ? 1.516 -2.237 -7.016 1.00 98.06 116 ILE A N 1
ATOM 867 C CA . ILE A 1 116 ? 1.667 -3.632 -6.585 1.00 98.06 116 ILE A CA 1
ATOM 868 C C . ILE A 1 116 ? 2.379 -3.702 -5.230 1.00 98.06 116 ILE A C 1
ATOM 870 O O . ILE A 1 116 ? 1.852 -4.306 -4.294 1.00 98.06 116 ILE A O 1
ATOM 874 N N . PHE A 1 117 ? 3.540 -3.053 -5.109 1.00 97.25 117 PHE A N 1
ATOM 875 C CA . PHE A 1 117 ? 4.321 -3.044 -3.871 1.00 97.25 117 PHE A CA 1
ATOM 876 C C . PHE A 1 117 ? 3.620 -2.266 -2.759 1.00 97.25 117 PHE A C 1
ATOM 878 O O . PHE A 1 117 ? 3.536 -2.755 -1.635 1.00 97.25 117 PHE A O 1
ATOM 885 N N . GLY A 1 118 ? 3.077 -1.084 -3.065 1.00 97.44 118 GLY A N 1
ATOM 886 C CA . GLY A 1 118 ? 2.367 -0.268 -2.086 1.00 97.44 118 GLY A CA 1
ATOM 887 C C . GLY A 1 118 ? 1.143 -0.988 -1.515 1.00 97.44 118 GLY A C 1
ATOM 888 O O . GLY A 1 118 ? 0.926 -0.960 -0.303 1.00 97.44 118 GLY A O 1
ATOM 889 N N . TYR A 1 119 ? 0.361 -1.659 -2.367 1.00 98.00 119 TYR A N 1
ATOM 890 C CA . TYR A 1 119 ? -0.802 -2.438 -1.941 1.00 98.00 119 TYR A CA 1
ATOM 891 C C . TYR A 1 119 ? -0.392 -3.630 -1.071 1.00 98.00 119 TYR A C 1
ATOM 893 O O . TYR A 1 119 ? -0.966 -3.825 0.000 1.00 98.00 119 TYR A O 1
ATOM 901 N N . ASP A 1 120 ? 0.602 -4.415 -1.497 1.00 96.50 120 ASP A N 1
ATOM 902 C CA . ASP A 1 120 ? 1.042 -5.587 -0.734 1.00 96.50 120 ASP A CA 1
ATOM 903 C C . ASP A 1 120 ? 1.602 -5.198 0.642 1.00 96.50 120 ASP A C 1
ATOM 905 O O . ASP A 1 120 ? 1.257 -5.828 1.644 1.00 96.50 120 ASP A O 1
ATOM 909 N N . PHE A 1 121 ? 2.369 -4.108 0.710 1.00 95.50 121 PHE A N 1
ATOM 910 C CA . PHE A 1 121 ? 2.848 -3.539 1.967 1.00 95.50 121 PHE A CA 1
ATOM 911 C C . PHE A 1 121 ? 1.673 -3.122 2.859 1.00 95.50 121 PHE A C 1
ATOM 913 O O . PHE A 1 121 ? 1.584 -3.563 4.006 1.00 95.50 121 PHE A O 1
ATOM 920 N N . ALA A 1 122 ? 0.725 -2.339 2.334 1.00 95.81 122 ALA A N 1
ATOM 921 C CA . ALA A 1 122 ? -0.445 -1.902 3.094 1.00 95.81 122 ALA A CA 1
ATOM 922 C C . ALA A 1 122 ? -1.238 -3.092 3.665 1.00 95.81 122 ALA A C 1
ATOM 924 O O . ALA A 1 122 ? -1.597 -3.085 4.843 1.00 95.81 122 ALA A O 1
ATOM 925 N N . VAL A 1 123 ? -1.453 -4.142 2.867 1.00 95.50 123 VAL A N 1
ATOM 926 C CA . VAL A 1 123 ? -2.119 -5.374 3.314 1.00 95.50 123 VAL A CA 1
ATOM 927 C C . VAL A 1 123 ? -1.302 -6.105 4.381 1.00 95.50 123 VAL A C 1
ATOM 929 O O . VAL A 1 123 ? -1.878 -6.558 5.370 1.00 95.50 123 VAL A O 1
ATOM 932 N N . SER A 1 124 ? 0.020 -6.202 4.220 1.00 92.94 124 SER A N 1
ATOM 933 C CA . SER A 1 124 ? 0.909 -6.830 5.207 1.00 92.94 124 SER A CA 1
ATOM 934 C C . SER A 1 124 ? 0.926 -6.102 6.542 1.00 92.94 124 SER A C 1
ATOM 936 O O . SER A 1 124 ? 1.028 -6.744 7.580 1.00 92.94 124 SER A O 1
ATOM 938 N N . CYS A 1 125 ? 0.801 -4.779 6.537 1.00 91.56 125 CYS A N 1
ATOM 939 C CA . CYS A 1 125 ? 0.702 -4.022 7.774 1.00 91.56 125 CYS A CA 1
ATOM 940 C C . CYS A 1 125 ? -0.690 -4.088 8.421 1.00 91.56 125 CYS A C 1
ATOM 942 O O . CYS A 1 125 ? -0.798 -3.870 9.627 1.00 91.56 125 CYS A O 1
ATOM 944 N N . LEU A 1 126 ? -1.750 -4.333 7.639 1.00 93.69 126 LEU A N 1
ATOM 945 C CA . LEU A 1 126 ? -3.102 -4.558 8.161 1.00 93.69 126 LEU A CA 1
ATOM 946 C C . LEU A 1 126 ? -3.259 -5.959 8.761 1.00 93.69 126 LEU A C 1
ATOM 948 O O . LEU A 1 126 ? -4.015 -6.116 9.713 1.00 93.69 126 LEU A O 1
ATOM 952 N N . GLU A 1 127 ? -2.552 -6.960 8.237 1.00 92.38 127 GLU A N 1
ATOM 953 C CA . GLU A 1 127 ? -2.505 -8.306 8.815 1.00 92.38 127 GLU A CA 1
ATOM 954 C C . GLU A 1 127 ? -1.890 -8.258 10.227 1.00 92.38 127 GLU A C 1
ATOM 956 O O . GLU A 1 127 ? -0.737 -7.874 10.412 1.00 92.38 127 GLU A O 1
ATOM 961 N N . GLY A 1 128 ? -2.682 -8.618 11.239 1.00 89.69 128 GLY A N 1
ATOM 962 C CA . GLY A 1 128 ? -2.301 -8.548 12.653 1.00 89.69 128 GLY A CA 1
ATOM 963 C C . GLY A 1 128 ? -2.438 -7.161 13.292 1.00 89.69 128 GLY A C 1
ATOM 964 O O . GLY A 1 128 ? -2.082 -6.998 14.460 1.00 89.69 128 GLY A O 1
ATOM 965 N N . ALA A 1 129 ? -2.957 -6.158 12.575 1.00 91.81 129 ALA A N 1
ATOM 966 C CA . ALA A 1 129 ? -3.211 -4.849 13.166 1.00 91.81 129 ALA A CA 1
ATOM 967 C C . ALA A 1 129 ? -4.373 -4.897 14.167 1.00 91.81 129 ALA A C 1
ATOM 969 O O . ALA A 1 129 ? -5.350 -5.629 13.994 1.00 91.81 129 ALA A O 1
ATOM 970 N N . THR A 1 130 ? -4.275 -4.057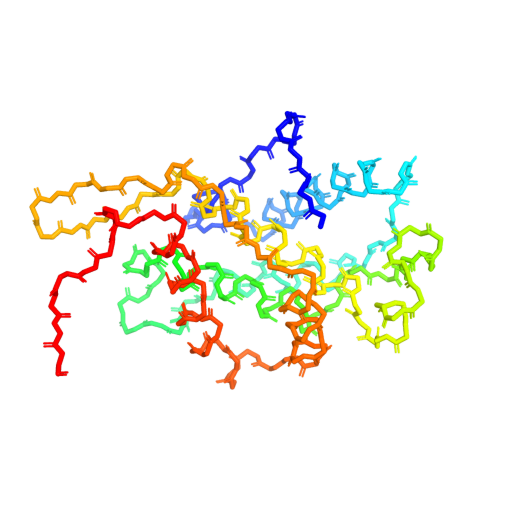 15.194 1.00 91.00 130 THR A N 1
ATOM 971 C CA . THR A 1 130 ? -5.239 -3.990 16.289 1.00 91.00 130 THR A CA 1
ATOM 972 C C . THR A 1 130 ? -6.188 -2.805 16.124 1.00 91.00 130 THR A C 1
ATOM 974 O O . THR A 1 130 ? -5.762 -1.673 15.886 1.00 91.00 130 THR A O 1
ATOM 977 N N . LEU A 1 131 ? -7.483 -3.057 16.291 1.00 89.62 131 LEU A N 1
ATOM 978 C CA . LEU A 1 131 ? -8.544 -2.062 16.358 1.00 89.62 131 LEU A CA 1
ATOM 979 C C . LEU A 1 131 ? -8.991 -1.885 17.806 1.00 89.62 131 LEU A C 1
ATOM 981 O O . LEU A 1 131 ? -9.364 -2.848 18.474 1.00 89.62 131 LEU A O 1
ATOM 985 N N . HIS A 1 132 ? -9.014 -0.638 18.262 1.00 85.69 132 HIS A N 1
ATOM 986 C CA . HIS A 1 132 ? -9.588 -0.268 19.548 1.00 85.69 132 HIS A CA 1
ATOM 987 C C . HIS A 1 132 ? -11.031 0.184 19.325 1.00 85.69 132 HIS A C 1
ATOM 989 O O . HIS A 1 132 ? -11.281 1.276 18.810 1.00 85.69 132 HIS A O 1
ATOM 995 N N . LYS A 1 133 ? -11.986 -0.670 19.683 1.00 82.75 133 LYS A N 1
ATOM 996 C CA . LYS A 1 133 ? -13.409 -0.323 19.750 1.00 82.75 133 LYS A CA 1
ATOM 997 C C . LYS A 1 133 ? -13.768 0.019 21.198 1.00 82.75 133 LYS A C 1
ATOM 999 O O . LYS A 1 133 ? -13.003 -0.274 22.110 1.00 82.75 133 LYS A O 1
ATOM 1004 N N . LYS A 1 134 ? -14.940 0.635 21.415 1.00 79.00 134 LYS A N 1
ATOM 1005 C CA . LYS A 1 134 ? -15.357 1.217 22.712 1.00 79.00 134 LYS A CA 1
ATOM 1006 C C . LYS A 1 134 ? -15.037 0.328 23.928 1.00 79.00 134 LYS A C 1
ATOM 1008 O O . LYS A 1 134 ? -14.520 0.852 24.902 1.00 79.00 134 LYS A O 1
ATOM 1013 N N . ASN A 1 135 ? -15.285 -0.984 23.840 1.00 80.75 135 ASN A N 1
ATOM 1014 C CA . ASN A 1 135 ? -15.055 -1.940 24.935 1.00 80.75 135 ASN A CA 1
ATOM 1015 C C . ASN A 1 135 ? -14.270 -3.196 24.517 1.00 80.75 135 ASN A C 1
ATOM 1017 O O . ASN A 1 135 ? -14.175 -4.139 25.297 1.00 80.75 135 ASN A O 1
ATOM 1021 N N . GLU A 1 136 ? -13.747 -3.247 23.292 1.00 87.88 136 GLU A N 1
ATOM 1022 C CA . GLU A 1 136 ? -13.076 -4.443 22.782 1.00 87.88 136 GLU A CA 1
ATOM 1023 C C . GLU A 1 136 ? -11.854 -4.083 21.943 1.00 87.88 136 GLU A C 1
ATOM 1025 O O . GLU A 1 136 ? -11.814 -3.072 21.237 1.00 87.88 136 GLU A O 1
ATOM 1030 N N . ILE A 1 137 ? -10.852 -4.946 22.033 1.00 89.31 137 ILE A N 1
ATOM 1031 C CA . ILE A 1 137 ? -9.671 -4.915 21.188 1.00 89.31 137 ILE A CA 1
ATOM 1032 C C . ILE A 1 137 ? -9.841 -6.050 20.185 1.00 89.31 137 ILE A C 1
ATOM 1034 O O . ILE A 1 137 ? -9.952 -7.206 20.587 1.00 89.31 137 ILE A O 1
ATOM 1038 N N . VAL A 1 138 ? -9.883 -5.721 18.895 1.00 91.94 138 VAL A N 1
ATOM 1039 C CA . VAL A 1 138 ? -10.052 -6.708 17.819 1.00 91.94 138 VAL A CA 1
ATOM 1040 C C . VAL A 1 138 ? -8.817 -6.714 16.935 1.00 91.94 138 VAL A C 1
ATOM 1042 O O . VAL A 1 138 ? -8.371 -5.657 16.497 1.00 91.94 138 VAL A O 1
ATOM 1045 N N . THR A 1 139 ? -8.288 -7.894 16.637 1.00 93.25 139 THR A N 1
ATOM 1046 C CA . THR A 1 139 ? -7.139 -8.062 15.741 1.00 93.25 139 THR A CA 1
ATOM 1047 C C . THR A 1 139 ? -7.599 -8.483 14.346 1.00 93.25 139 THR A C 1
ATOM 1049 O O . THR A 1 139 ? -8.548 -9.248 14.181 1.00 93.25 139 THR A O 1
ATOM 1052 N N . LEU A 1 140 ? -6.943 -7.951 13.315 1.00 93.88 140 LEU A N 1
ATOM 1053 C CA . LEU A 1 140 ? -7.182 -8.297 11.913 1.00 93.88 140 LEU A CA 1
ATOM 1054 C C . LEU A 1 140 ? -6.368 -9.539 11.515 1.00 93.88 140 LEU A C 1
ATOM 1056 O O . LEU A 1 140 ? -5.361 -9.440 10.816 1.00 93.88 140 LEU A O 1
ATOM 1060 N N . ASP A 1 141 ? -6.787 -10.716 11.977 1.00 93.00 141 ASP A N 1
ATOM 1061 C CA . ASP A 1 141 ? -6.016 -11.966 11.842 1.00 93.00 141 ASP A CA 1
ATOM 1062 C C . ASP A 1 141 ? -5.950 -12.530 10.412 1.00 93.00 141 ASP A C 1
ATOM 1064 O O . ASP A 1 141 ? -5.061 -13.318 10.076 1.00 93.00 141 ASP A O 1
ATOM 1068 N N . ASN A 1 142 ? -6.893 -12.149 9.551 1.00 94.00 142 ASN A N 1
ATOM 1069 C CA . ASN A 1 142 ? -6.979 -12.638 8.181 1.00 94.00 142 ASN A CA 1
ATOM 1070 C C . ASN A 1 142 ? -6.448 -11.597 7.196 1.00 94.00 142 ASN A C 1
ATOM 1072 O O . ASN A 1 142 ? -6.998 -10.498 7.068 1.00 94.00 142 ASN A O 1
ATOM 1076 N N . ARG A 1 143 ? -5.424 -11.986 6.428 1.00 94.94 143 ARG A N 1
ATOM 1077 C CA . ARG A 1 143 ? -4.907 -11.202 5.300 1.00 94.94 143 ARG A CA 1
ATOM 1078 C C . ARG A 1 143 ? -6.004 -10.941 4.267 1.00 94.94 143 ARG A C 1
ATOM 1080 O O . ARG A 1 143 ? -6.741 -11.852 3.882 1.00 94.94 143 ARG A O 1
ATOM 1087 N N . ILE A 1 144 ? -6.049 -9.715 3.754 1.00 96.62 144 ILE A N 1
ATOM 1088 C CA . ILE A 1 144 ? -6.946 -9.325 2.663 1.00 96.62 144 ILE A CA 1
ATOM 1089 C C . ILE A 1 144 ? -6.655 -10.172 1.417 1.00 96.62 144 ILE A C 1
ATOM 1091 O O . ILE A 1 144 ? -5.514 -10.280 0.965 1.00 96.62 144 ILE A O 1
ATOM 1095 N N . LYS A 1 145 ? -7.712 -10.747 0.834 1.00 96.31 145 LYS A N 1
ATOM 1096 C CA . LYS A 1 145 ? -7.676 -11.460 -0.448 1.00 96.31 145 LYS A CA 1
ATOM 1097 C C . LYS A 1 145 ? -8.704 -10.854 -1.395 1.00 96.31 145 LYS A C 1
ATOM 1099 O O . LYS A 1 145 ? -9.866 -10.685 -1.031 1.00 96.31 145 LYS A O 1
ATOM 1104 N N . ILE A 1 146 ? -8.275 -10.567 -2.617 1.00 96.56 146 ILE A N 1
ATOM 1105 C CA . ILE A 1 146 ? -9.096 -9.974 -3.676 1.00 96.56 146 ILE A CA 1
ATOM 1106 C C . ILE A 1 146 ? -9.024 -10.828 -4.942 1.00 96.56 146 ILE A C 1
ATOM 1108 O O . ILE A 1 146 ? -8.097 -11.623 -5.122 1.00 96.56 146 ILE A O 1
ATOM 1112 N N . SER A 1 147 ? -10.028 -10.697 -5.809 1.00 97.12 147 SER A N 1
ATOM 1113 C CA . SER A 1 147 ? -10.007 -11.348 -7.119 1.00 97.12 147 SER A CA 1
ATOM 1114 C C . SER A 1 147 ? -8.953 -10.700 -8.020 1.00 97.12 147 SER A C 1
ATOM 1116 O O . SER A 1 147 ? -8.568 -9.551 -7.815 1.00 97.12 147 SER A O 1
ATOM 1118 N N . TYR A 1 148 ? -8.503 -11.428 -9.045 1.00 95.19 148 TYR A N 1
ATOM 1119 C CA . TYR A 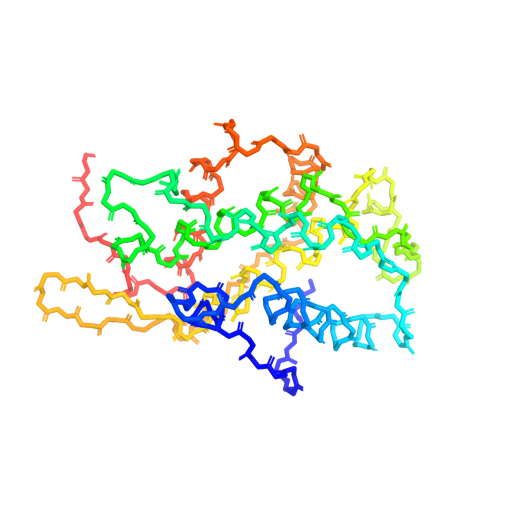1 148 ? -7.592 -10.865 -10.047 1.00 95.19 148 TYR A CA 1
ATOM 1120 C C . TYR A 1 148 ? -8.210 -9.658 -10.766 1.00 95.19 148 TYR A C 1
ATOM 1122 O O . TYR A 1 148 ? -7.539 -8.651 -10.942 1.00 95.19 148 TYR A O 1
ATOM 1130 N N . HIS A 1 149 ? -9.502 -9.734 -11.105 1.00 96.38 149 HIS A N 1
ATOM 1131 C CA . HIS A 1 149 ? -10.216 -8.630 -11.747 1.00 96.38 149 HIS A CA 1
ATOM 1132 C C . HIS A 1 149 ? -10.195 -7.361 -10.887 1.00 96.38 149 HIS A C 1
ATOM 1134 O O . HIS A 1 149 ? -9.757 -6.320 -11.356 1.00 96.38 149 HIS A O 1
ATOM 1140 N N . PHE A 1 150 ? -10.547 -7.482 -9.602 1.00 98.00 150 PHE A N 1
ATOM 1141 C CA . PHE A 1 150 ? -10.483 -6.363 -8.664 1.00 98.00 150 PHE A CA 1
ATOM 1142 C C . PHE A 1 150 ? -9.056 -5.817 -8.524 1.00 98.00 150 PHE A C 1
ATOM 1144 O O . PHE A 1 150 ? -8.855 -4.612 -8.427 1.00 98.00 150 PHE A O 1
ATOM 1151 N N . TYR A 1 151 ? -8.055 -6.702 -8.500 1.00 97.75 151 TYR A N 1
ATOM 1152 C CA . TYR A 1 151 ? -6.657 -6.302 -8.376 1.00 97.75 151 TYR A CA 1
ATOM 1153 C C . TYR A 1 151 ? -6.166 -5.491 -9.573 1.00 97.75 151 TYR A C 1
ATOM 1155 O O . TYR A 1 151 ? -5.512 -4.470 -9.378 1.00 97.75 151 TYR A O 1
ATOM 1163 N N . ARG A 1 152 ? -6.518 -5.907 -10.794 1.00 97.62 152 ARG A N 1
ATOM 1164 C CA . ARG A 1 152 ? -6.232 -5.139 -12.007 1.00 97.62 152 ARG A CA 1
ATOM 1165 C C . ARG A 1 152 ? -6.869 -3.751 -11.932 1.00 97.62 152 ARG A C 1
ATOM 1167 O O . ARG A 1 152 ? -6.157 -2.766 -12.094 1.00 97.62 152 ARG A O 1
ATOM 1174 N N . ASP A 1 153 ? -8.165 -3.678 -11.634 1.00 98.31 153 ASP A N 1
ATOM 1175 C CA . ASP A 1 153 ? -8.893 -2.403 -11.580 1.00 98.31 153 ASP A CA 1
ATOM 1176 C C . ASP A 1 153 ? -8.320 -1.476 -10.495 1.00 98.31 153 ASP A C 1
ATOM 1178 O O . ASP A 1 153 ? -8.232 -0.265 -10.684 1.00 98.31 153 ASP A O 1
ATOM 1182 N N . LEU A 1 154 ? -7.865 -2.038 -9.369 1.00 98.44 154 LEU A N 1
ATOM 1183 C CA . LEU A 1 154 ? -7.152 -1.297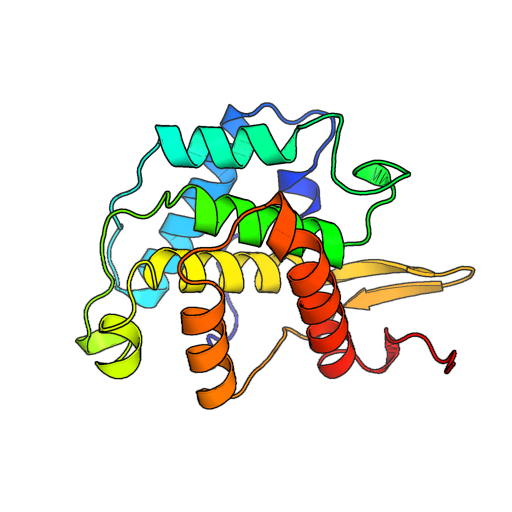 -8.329 1.00 98.44 154 LEU A CA 1
ATOM 1184 C C . LEU A 1 154 ? -5.826 -0.729 -8.847 1.00 98.44 154 LEU A C 1
ATOM 1186 O O . LEU A 1 154 ? -5.520 0.431 -8.571 1.00 98.44 154 LEU A O 1
ATOM 1190 N N . ILE A 1 155 ? -5.043 -1.520 -9.588 1.00 98.38 155 ILE A N 1
ATOM 1191 C CA . ILE A 1 155 ? -3.778 -1.060 -10.177 1.00 98.38 155 ILE A CA 1
ATOM 1192 C C . ILE A 1 155 ? -4.026 0.086 -11.161 1.00 98.38 155 ILE A C 1
ATOM 1194 O O . ILE A 1 155 ? -3.337 1.101 -11.085 1.00 98.38 155 ILE A O 1
ATOM 1198 N N . GLU A 1 156 ? -5.036 -0.034 -12.023 1.00 98.00 156 GLU A N 1
ATOM 1199 C CA . GLU A 1 156 ? -5.425 1.029 -12.958 1.00 98.00 156 GLU A CA 1
ATOM 1200 C C . GLU A 1 156 ? -5.889 2.293 -12.217 1.00 98.00 156 GLU A C 1
ATOM 1202 O O . GLU A 1 156 ? -5.391 3.388 -12.485 1.00 98.00 156 GLU A O 1
ATOM 1207 N N . ALA A 1 157 ? -6.788 2.149 -11.239 1.00 98.12 157 ALA A N 1
ATOM 1208 C CA . ALA A 1 157 ? -7.372 3.271 -10.503 1.00 98.12 157 ALA A CA 1
ATOM 1209 C C . ALA A 1 157 ? -6.343 4.064 -9.684 1.00 98.12 157 ALA A C 1
ATOM 1211 O O . ALA A 1 157 ? -6.492 5.272 -9.501 1.00 98.12 157 ALA A O 1
ATOM 1212 N N . PHE A 1 158 ? -5.299 3.397 -9.193 1.00 98.44 158 PHE A N 1
ATOM 1213 C CA . PHE A 1 158 ? -4.257 4.016 -8.380 1.00 98.44 158 PHE A CA 1
ATOM 1214 C C . PHE A 1 158 ? -2.934 4.196 -9.124 1.00 98.44 158 PHE A C 1
ATOM 1216 O O . PHE A 1 158 ? -1.952 4.524 -8.481 1.00 98.44 158 PHE A O 1
ATOM 1223 N N . ALA A 1 159 ? -2.863 4.060 -10.451 1.00 97.56 159 ALA A N 1
ATOM 1224 C CA . ALA A 1 159 ? -1.615 4.254 -11.202 1.00 97.56 159 ALA A CA 1
ATOM 1225 C C . ALA A 1 159 ? -1.019 5.677 -11.066 1.00 97.56 159 ALA A C 1
ATOM 1227 O O . ALA A 1 159 ? 0.199 5.869 -11.133 1.00 97.56 159 ALA A O 1
ATOM 1228 N N . ALA A 1 160 ? -1.861 6.690 -10.842 1.00 97.12 160 ALA A N 1
ATOM 1229 C CA . ALA A 1 160 ? -1.447 8.087 -10.687 1.00 97.12 160 ALA A CA 1
ATOM 1230 C C . ALA A 1 160 ? -2.244 8.803 -9.579 1.00 97.12 160 ALA A C 1
ATOM 1232 O O . ALA A 1 160 ? -2.998 9.738 -9.860 1.00 97.12 160 ALA A O 1
ATOM 1233 N N . PRO A 1 161 ? -2.120 8.372 -8.313 1.00 97.00 161 PRO A N 1
ATOM 1234 C CA . PRO A 1 161 ? -2.922 8.909 -7.240 1.00 97.00 161 PRO A CA 1
ATOM 1235 C C . PRO A 1 161 ? -2.292 10.199 -6.710 1.00 97.00 161 PRO A C 1
ATOM 1237 O O . PRO A 1 161 ? -1.077 10.383 -6.710 1.00 97.00 161 PRO A O 1
ATOM 1240 N N . THR A 1 162 ? -3.138 11.077 -6.193 1.00 95.94 162 THR A N 1
ATOM 1241 C CA . THR A 1 162 ? -2.737 12.267 -5.436 1.00 95.94 162 THR A CA 1
ATOM 1242 C C . THR A 1 162 ? -3.118 12.088 -3.962 1.00 95.94 162 THR A C 1
ATOM 1244 O O . THR A 1 162 ? -4.278 11.758 -3.687 1.00 95.94 162 THR A O 1
ATOM 1247 N N . PRO A 1 163 ? -2.209 12.328 -2.993 1.00 94.31 163 PRO A N 1
ATOM 1248 C CA . PRO A 1 163 ? -2.504 12.220 -1.559 1.00 94.31 163 PRO A CA 1
ATOM 1249 C C . PRO A 1 163 ? -3.778 12.945 -1.125 1.00 94.31 163 PRO A C 1
ATOM 1251 O O . PRO A 1 163 ? -4.635 12.357 -0.465 1.00 94.31 163 PRO A O 1
ATOM 1254 N N . SER A 1 164 ? -3.962 14.183 -1.582 1.00 92.19 164 SER A N 1
ATOM 1255 C CA . SER A 1 164 ? -5.111 15.020 -1.225 1.00 92.19 164 SER A CA 1
ATOM 1256 C C . SER A 1 164 ? -6.458 14.469 -1.708 1.00 92.19 164 SER A C 1
ATOM 1258 O O . SER A 1 164 ? -7.458 14.610 -1.004 1.00 92.19 164 SER A O 1
ATOM 1260 N N . SER A 1 165 ? -6.508 13.829 -2.880 1.00 93.81 165 SER A N 1
ATOM 1261 C CA . SER A 1 165 ? -7.763 13.326 -3.458 1.00 93.81 165 SER A CA 1
ATOM 1262 C C . SER A 1 165 ? -8.013 11.850 -3.147 1.00 93.81 165 SER A C 1
ATOM 1264 O O . SER A 1 165 ? -9.165 11.437 -3.030 1.00 93.81 165 SER A O 1
ATOM 1266 N N . HIS A 1 166 ? -6.955 11.053 -2.979 1.00 97.00 166 HIS A N 1
ATOM 1267 C CA . HIS A 1 166 ? -7.064 9.595 -2.922 1.00 97.00 166 HIS A CA 1
ATOM 1268 C C . HIS A 1 166 ? -6.981 9.018 -1.506 1.00 97.00 166 HIS A C 1
ATOM 1270 O O . HIS A 1 166 ? -7.412 7.886 -1.287 1.00 97.00 166 HIS A O 1
ATOM 1276 N N . PHE A 1 167 ? -6.507 9.784 -0.517 1.00 95.81 167 PHE A N 1
ATOM 1277 C CA . PHE A 1 167 ? -6.395 9.304 0.864 1.00 95.81 167 PHE A CA 1
ATOM 1278 C C . PHE A 1 167 ? -7.728 8.781 1.429 1.00 95.81 167 PHE A C 1
ATOM 1280 O O . PHE A 1 167 ? -7.782 7.683 1.989 1.00 95.81 167 PHE A O 1
ATOM 1287 N N . LYS A 1 168 ? -8.823 9.539 1.271 1.00 96.00 168 LYS A N 1
ATOM 1288 C CA . LYS A 1 168 ? -10.131 9.164 1.837 1.00 96.00 168 LYS A CA 1
ATOM 1289 C C . LYS A 1 168 ? -10.699 7.906 1.183 1.00 96.00 168 LYS A C 1
ATOM 1291 O O . LYS A 1 168 ? -11.147 7.010 1.892 1.00 96.00 168 LYS A O 1
ATOM 1296 N N . ILE A 1 169 ? -10.651 7.821 -0.148 1.00 97.62 169 ILE A N 1
ATOM 1297 C CA . ILE A 1 169 ? -11.177 6.655 -0.866 1.00 97.62 169 ILE A CA 1
ATOM 1298 C C . ILE A 1 169 ? -10.334 5.405 -0.593 1.00 97.62 169 ILE A C 1
ATOM 1300 O O . ILE A 1 169 ? -10.900 4.344 -0.348 1.00 97.62 169 ILE A O 1
ATOM 1304 N N . ALA A 1 170 ? -9.004 5.531 -0.525 1.00 98.00 170 ALA A N 1
ATOM 1305 C CA . ALA A 1 170 ? -8.128 4.427 -0.140 1.00 98.00 170 ALA A CA 1
ATOM 1306 C C . ALA A 1 170 ? -8.376 3.980 1.311 1.00 98.00 170 ALA A C 1
ATOM 1308 O O . ALA A 1 170 ? -8.375 2.784 1.587 1.00 98.00 170 ALA A O 1
ATOM 1309 N N . SER A 1 171 ? -8.653 4.917 2.228 1.00 97.38 171 SER A N 1
ATOM 1310 C CA . SER A 1 171 ? -8.988 4.597 3.626 1.00 97.38 171 SER A CA 1
ATOM 1311 C C . SER A 1 171 ? -10.249 3.745 3.720 1.00 97.38 171 SER A C 1
ATOM 1313 O O . SER A 1 171 ? -10.227 2.698 4.365 1.00 97.38 171 SER A O 1
ATOM 1315 N N . LEU A 1 172 ? -11.322 4.162 3.038 1.00 97.56 172 LEU A N 1
ATOM 1316 C CA . LEU A 1 172 ? -12.578 3.409 2.989 1.00 97.56 172 LEU A CA 1
ATOM 1317 C C . LEU A 1 172 ? -12.387 2.057 2.302 1.00 97.56 172 LEU A C 1
ATOM 1319 O O . LEU A 1 172 ? -12.891 1.044 2.776 1.00 97.56 172 LEU A O 1
ATOM 1323 N N . LEU A 1 173 ? -11.624 2.020 1.209 1.00 98.25 173 LEU A N 1
ATOM 1324 C CA . LEU A 1 173 ? -11.330 0.782 0.503 1.00 98.25 173 LEU A CA 1
ATOM 1325 C C . LEU A 1 173 ? -10.625 -0.235 1.412 1.00 98.25 173 LEU A C 1
ATOM 1327 O O . LEU A 1 173 ? -11.080 -1.373 1.521 1.00 98.25 173 LEU A O 1
ATOM 1331 N N . PHE A 1 174 ? -9.537 0.160 2.078 1.00 98.12 174 PHE A N 1
ATOM 1332 C CA . PHE A 1 174 ? -8.802 -0.738 2.970 1.00 98.12 174 PHE A CA 1
ATOM 1333 C C . PHE A 1 174 ? -9.636 -1.179 4.172 1.00 98.12 174 PHE A C 1
ATOM 1335 O O . PHE A 1 174 ? -9.551 -2.342 4.562 1.00 98.12 174 PHE A O 1
ATOM 1342 N N . GLU A 1 175 ? -10.470 -0.296 4.719 1.00 96.81 175 GLU A N 1
ATOM 1343 C CA . GLU A 1 175 ? -11.425 -0.636 5.776 1.00 96.81 175 GLU A CA 1
ATOM 1344 C C . GLU A 1 175 ? -12.413 -1.719 5.316 1.00 96.81 175 GLU A C 1
ATOM 1346 O O . GLU A 1 175 ? -12.518 -2.772 5.947 1.00 96.81 175 GLU A O 1
ATOM 1351 N N . GLN A 1 176 ? -13.072 -1.523 4.170 1.00 97.31 176 GLN A N 1
ATOM 1352 C CA . GLN A 1 176 ? -14.038 -2.490 3.636 1.00 97.31 176 GLN A CA 1
ATOM 1353 C C . GLN A 1 176 ? -13.386 -3.831 3.280 1.00 97.31 176 GLN A C 1
ATOM 1355 O O . GLN A 1 176 ? -13.940 -4.895 3.570 1.00 97.31 176 GLN A O 1
ATOM 1360 N N . LEU A 1 177 ? -12.189 -3.809 2.687 1.00 97.88 177 LEU A N 1
ATOM 1361 C CA . LEU A 1 177 ? -11.440 -5.027 2.381 1.00 97.88 177 LEU A CA 1
ATOM 1362 C C . LEU A 1 177 ? -11.018 -5.776 3.652 1.00 97.88 177 LEU A C 1
ATOM 1364 O O . LEU A 1 177 ? -11.140 -7.003 3.707 1.00 97.88 177 LEU A O 1
ATOM 1368 N N . ALA A 1 178 ? -10.560 -5.057 4.678 1.00 96.81 178 ALA A N 1
ATOM 1369 C CA . ALA A 1 178 ? -10.182 -5.648 5.954 1.00 96.81 178 ALA A CA 1
ATOM 1370 C C . ALA A 1 178 ? -11.383 -6.261 6.679 1.00 96.81 178 ALA A C 1
ATOM 1372 O O . ALA A 1 178 ? -11.263 -7.376 7.184 1.00 96.81 178 ALA A O 1
ATOM 1373 N N . TYR A 1 179 ? -12.540 -5.595 6.682 1.00 95.94 179 TYR A N 1
ATOM 1374 C CA . TYR A 1 179 ? -13.779 -6.132 7.253 1.00 95.94 179 TYR A CA 1
ATOM 1375 C C . TYR A 1 179 ? -14.323 -7.324 6.479 1.00 95.94 179 TYR A C 1
ATOM 1377 O O . TYR A 1 179 ? -14.771 -8.291 7.089 1.00 95.94 179 TYR A O 1
ATOM 1385 N N . LYS A 1 180 ? -14.211 -7.326 5.150 1.00 96.56 180 LYS A N 1
ATOM 1386 C CA . LYS A 1 180 ? -14.555 -8.504 4.349 1.00 96.56 180 LYS A CA 1
ATOM 1387 C C . LYS A 1 180 ? -13.679 -9.711 4.702 1.00 96.56 180 LYS A C 1
ATOM 1389 O O . LYS A 1 180 ? -14.176 -10.834 4.731 1.00 96.56 180 LYS A O 1
ATOM 1394 N N . ALA A 1 181 ? -12.390 -9.489 4.958 1.00 96.62 181 ALA A N 1
ATOM 1395 C CA . ALA A 1 181 ? -11.472 -10.542 5.391 1.00 96.62 181 ALA A CA 1
ATOM 1396 C C . ALA A 1 181 ? -11.668 -10.931 6.868 1.00 96.62 181 ALA A C 1
ATOM 1398 O O . ALA A 1 181 ? -11.448 -12.084 7.228 1.00 96.62 181 ALA A O 1
ATOM 1399 N N . ASN A 1 182 ? -12.114 -9.992 7.706 1.00 95.62 182 ASN A N 1
ATOM 1400 C CA . ASN A 1 182 ? -12.288 -10.148 9.149 1.00 95.62 182 ASN A CA 1
ATOM 1401 C C . ASN A 1 182 ? -13.695 -9.695 9.577 1.00 95.62 182 ASN A C 1
ATOM 1403 O O . ASN A 1 182 ? -13.826 -8.634 10.191 1.00 95.62 182 ASN A O 1
ATOM 1407 N N . PRO A 1 183 ? -14.760 -10.472 9.296 1.00 93.62 183 PRO A N 1
ATOM 1408 C CA . PRO A 1 183 ? -16.133 -10.025 9.544 1.00 93.62 183 PRO A CA 1
ATOM 1409 C C . PRO A 1 183 ? -16.419 -9.641 11.003 1.00 93.62 183 PRO A C 1
ATOM 1411 O O . PRO A 1 183 ? -17.165 -8.699 11.247 1.00 93.62 183 PRO A O 1
ATOM 1414 N N . GLY A 1 184 ? -15.774 -10.299 11.976 1.00 91.19 184 GLY A N 1
ATOM 1415 C CA . GLY A 1 184 ? -15.897 -9.956 13.403 1.00 91.19 184 GLY A CA 1
ATOM 1416 C C . GLY A 1 184 ? -15.304 -8.591 13.782 1.00 91.19 184 GLY A C 1
ATOM 1417 O O . GLY A 1 184 ? -15.626 -8.038 14.831 1.00 91.19 184 GLY A O 1
ATOM 1418 N N . ALA A 1 185 ? -14.465 -8.009 12.924 1.00 91.06 185 ALA A N 1
ATOM 1419 C CA . ALA A 1 185 ? -13.903 -6.679 13.126 1.00 91.06 185 ALA A CA 1
ATOM 1420 C C . ALA A 1 185 ? -14.826 -5.551 12.649 1.00 91.06 185 ALA A C 1
ATOM 1422 O O . ALA A 1 185 ? -14.640 -4.415 13.087 1.00 91.06 185 ALA A O 1
ATOM 1423 N N . ALA A 1 186 ? -15.827 -5.839 11.814 1.00 89.25 186 ALA A N 1
ATOM 1424 C CA . ALA A 1 186 ? -16.734 -4.829 11.278 1.00 89.25 186 ALA A CA 1
ATOM 1425 C C . ALA A 1 186 ? -17.560 -4.140 12.380 1.00 89.25 186 ALA A C 1
ATOM 1427 O O . ALA A 1 186 ? -17.822 -4.716 13.441 1.00 89.25 186 ALA A O 1
ATOM 1428 N N . TYR A 1 187 ? -17.963 -2.892 12.133 1.00 84.19 187 TYR A N 1
ATOM 1429 C CA . TYR A 1 187 ? -18.981 -2.225 12.943 1.00 84.19 187 TYR A CA 1
ATOM 1430 C C . TYR A 1 187 ? -20.364 -2.773 12.573 1.00 84.19 187 TYR A C 1
ATOM 1432 O O . TYR A 1 187 ? -20.664 -2.978 11.400 1.00 84.19 187 TYR A O 1
ATOM 1440 N N . THR A 1 188 ? -21.204 -3.023 13.577 1.00 78.88 188 THR A N 1
ATOM 1441 C CA . THR A 1 188 ? -22.573 -3.538 13.392 1.00 78.88 188 THR A CA 1
ATOM 1442 C C . THR A 1 188 ? -23.597 -2.435 13.121 1.00 78.88 188 THR A C 1
ATOM 1444 O O . THR A 1 188 ? -24.738 -2.721 12.773 1.00 78.88 188 THR A O 1
ATOM 1447 N N . GLU A 1 189 ? -23.211 -1.179 13.335 1.00 76.25 189 GLU A N 1
ATOM 1448 C CA . GLU A 1 189 ? -24.049 -0.003 13.123 1.00 76.25 189 GLU A CA 1
ATOM 1449 C C . GLU A 1 189 ? -24.271 0.187 11.613 1.00 76.25 189 GLU A C 1
ATOM 1451 O O . GLU A 1 189 ? -23.320 0.259 10.836 1.00 76.25 189 GLU A O 1
ATOM 1456 N N . THR A 1 190 ? -25.535 0.243 11.196 1.00 72.31 190 THR A N 1
ATOM 1457 C CA . THR A 1 190 ? -25.946 0.569 9.824 1.00 72.31 190 THR A CA 1
ATOM 1458 C C . THR A 1 190 ? -26.675 1.909 9.848 1.00 72.31 190 THR A C 1
ATOM 1460 O O . THR A 1 190 ? -27.358 2.215 10.828 1.00 72.31 190 THR A O 1
ATOM 1463 N N . ILE A 1 191 ? -26.462 2.726 8.815 1.00 62.44 191 ILE A N 1
ATOM 1464 C CA . ILE A 1 191 ? -27.130 4.022 8.616 1.00 62.44 191 ILE A CA 1
ATOM 1465 C C . ILE A 1 191 ? -28.286 3.821 7.643 1.00 62.44 191 ILE A C 1
ATOM 1467 O O . ILE A 1 191 ? -28.052 3.137 6.620 1.00 62.44 191 ILE A O 1
#

pLDDT: mean 88.11, std 14.27, range [33.69, 98.5]

Secondary structure (DSSP, 8-state):
-----S-S----HHHHS-TT--HHHHHHHHHHHHHHHHHHHHSS---B-HHHHHHHHHHTT-TT-SSTTTTTTS-HHHHHHHHHHHHHHH--B-SPPPHHHH-HHHHTSTTHHHHHHHHHHHHHHHTT-EEEETTEEEE--SPP---HHHHHHHHHHTSS--HHHHHHHHHHHHHHHHHHH-GGGS-----

Sequence (191 aa):
MSFSKSGVAVVGFNVLYNSGGNVYQNAANIAVYINAFAEKLVGSPIQIDLDALTQVASALQQPDFPHIDGVDKASPFKKAANFFVWFVCCRPIISELPASIIGTDLNGIGNHQNVIFGYDFAVSCLEGATLHKKNEIVTLDNRIKISYHFYRDLIEAFAAPTPSSHFKIASLLFEQLAYKANPGAAYTETI

Foldseek 3Di:
DDPDDDDQPLCALCQLLPPPDDLVSNLVNLQSLQQVVCCVQPVDHFQFDSVLSSQLSVQSNDQPQVDPVGDVPDALLLSLLSSLLSQLQSLGTPDQDDCVRVNPLQSPQASLSSNVSSNVSSQSNLQQDWDDDPPDIDGLPFGFDDDPVVSSVSSNVSNHHDSVPRSVVSSVVSVVRSCVRVVVPDDPDDD

Radius of gyration: 16.0 Å; chains: 1; bounding box: 44×35×45 Å